Protein AF-0000000084584472 (afdb_homodimer)

Foldseek 3Di:
DPDDPVNVVVVVVVVVVVVCPDPLNVQLVVLVVVCVVDPLNVVLVVVLVVLVVVLVVCVVVVVVVVSVVSVVVSVVSVVVSCPDPSNVVNVVSVVVVVVVVVVVVVVVVCVVVVPPPDPD/DPDDPVNVVVVVVVVVVVVCPDPLNVVLVVLVVVCVVDPLNVVLVVLLVVLVVVLVVCVVVVVVVVSVVSVVVSVVSVVVSCPDPSNVVNVVSVVVVVVVVVVVVVVVVCVVVVPPPDPD

Organism: NCBI:txid361277

InterPro domains:
  IPR010368 Control of competence regulator ComK, YlbF/YmcA [PF06133] (8-112)
  IPR016783 Biofilm formation YmcA [PIRSF021287] (1-114)
  IPR023378 YheA/YmcA-like domain superfamily [G3DSA:1.20.1500.10] (1-118)
  IPR023378 YheA/YmcA-like domain superfamily [SSF158622] (2-112)
  IPR052767 Bacterial community development regulator [PTHR38448] (2-113)

Sequence (240 aa):
MSYSTEDILKQAEALADDMGNLDEIEHFHQLEAKLNENKKVQTYINQIKMKQKQAVNLQAYGKREAQQQMEKEIDEIQEKIDGIPVVQEFKESQVVTNHILQSITQNIQHTVFKDDEADKMSYSTEDILKQAEALADDMGNLDEIEHFHQLEAKLNENKKVQTYINQIKMKQKQAVNLQAYGKREAQQQMEKEIDEIQEKIDGIPVVQEFKESQVVTNHILQSITQNIQHTVFKDDEADK

Secondary structure (DSSP, 8-state):
----HHHHHHHHHHHHHHHTTSHHHHHHHHHHHHHHH-HHHHHHHHHHHHHHHHHHHHHHTT-HHHHHHHHHHHHHHHHHHHTSHHHHHHHHHHHHHHHHHHHHHHHHHHHHHT------/----HHHHHHHHHHHHHHHTTSHHHHHHHHHHHHHHH-HHHHHHHHHHHHHHHHHHHHHHTT-HHHHHHHHHHHHHHHHHHHTSHHHHHHHHHHHHHHHHHHHHHHHHHHHHHT------

Nearest PDB structures (foldseek):
  6prh-assembly1_A  TM=8.727E-01  e=1.056E-07  Bacillus subtilis subsp. subtilis str. 168
  2pih-assembly1_B  TM=8.914E-01  e=1.939E-07  Bacillus subtilis
  2pih-assembly1_B  TM=8.907E-01  e=1.681E-07  Bacillus subtilis
  6prh-assembly1_A  TM=8.721E-01  e=2.143E-07  Bacillus subtilis subsp. subtilis str. 168

Solvent-accessible surface area (backbone atoms only — not comparable to full-atom values): 12626 Å² total; per-residue (Å²): 125,80,47,45,75,65,56,51,50,52,50,40,46,52,50,20,55,49,49,46,50,21,66,67,42,41,49,37,53,52,36,49,52,50,49,72,65,31,62,70,53,46,51,50,52,51,52,38,54,53,42,51,53,49,30,53,53,29,51,75,68,64,38,56,71,62,23,50,51,39,51,51,52,40,50,54,49,49,53,55,46,60,67,34,66,65,47,46,52,36,50,54,31,47,52,53,43,50,51,52,52,49,53,50,49,50,50,26,50,39,56,56,64,58,59,67,84,66,88,119,125,81,45,45,75,65,55,52,49,53,51,39,48,52,51,19,56,49,50,47,50,20,68,66,41,40,49,36,53,51,37,48,52,50,50,71,65,32,61,72,52,46,50,50,52,51,52,38,53,52,43,50,53,49,29,54,52,28,53,76,68,63,38,57,71,62,23,51,52,39,51,51,53,42,50,52,48,49,52,56,48,60,67,33,66,66,48,46,52,35,52,55,32,46,51,55,44,48,51,51,52,49,51,48,49,50,50,25,50,38,57,56,63,58,57,67,81,65,87,118

Structure (mmCIF, N/CA/C/O backbone):
data_AF-0000000084584472-model_v1
#
loop_
_entity.id
_entity.type
_entity.pdbx_description
1 polymer 'Cell fate regulator YmcA, YheA/YmcA/DUF963 family (Controls sporulation, competence, biofilm development)'
#
loop_
_atom_site.group_PDB
_atom_site.id
_atom_site.type_symbol
_atom_site.label_atom_id
_atom_site.label_alt_id
_atom_site.label_comp_id
_atom_site.label_asym_id
_atom_site.label_entity_id
_atom_site.label_seq_id
_atom_site.pdbx_PDB_ins_code
_atom_site.Cartn_x
_atom_site.Cartn_y
_atom_site.Cartn_z
_atom_site.occupancy
_atom_site.B_iso_or_equiv
_atom_site.auth_seq_id
_atom_site.auth_comp_id
_atom_site.auth_asym_id
_atom_site.auth_atom_id
_atom_site.pdbx_PDB_model_num
ATOM 1 N N . MET A 1 1 ? -25.281 -12.789 -6.258 1 48.47 1 MET A N 1
ATOM 2 C CA . MET A 1 1 ? -25.391 -11.633 -7.141 1 48.47 1 MET A CA 1
ATOM 3 C C . MET A 1 1 ? -24.031 -11.219 -7.676 1 48.47 1 MET A C 1
ATOM 5 O O . MET A 1 1 ? -23.016 -11.383 -6.992 1 48.47 1 MET A O 1
ATOM 9 N N . SER A 1 2 ? -23.797 -11.32 -8.945 1 58.06 2 SER A N 1
ATOM 10 C CA . SER A 1 2 ? -22.516 -10.938 -9.555 1 58.06 2 SER A CA 1
ATOM 11 C C . SER A 1 2 ? -22.109 -9.531 -9.148 1 58.06 2 SER A C 1
ATOM 13 O O . SER A 1 2 ? -22.859 -8.57 -9.367 1 58.06 2 SER A O 1
ATOM 15 N N . TYR A 1 3 ? -21.391 -9.422 -8.039 1 69.5 3 TYR A N 1
ATOM 16 C CA . TYR A 1 3 ? -20.891 -8.094 -7.684 1 69.5 3 TYR A CA 1
ATOM 17 C C . TYR A 1 3 ? -20.125 -7.473 -8.844 1 69.5 3 TYR A C 1
ATOM 19 O O . TYR A 1 3 ? -19.359 -8.156 -9.523 1 69.5 3 TYR A O 1
ATOM 27 N N . SER A 1 4 ? -20.688 -6.223 -9.211 1 82.94 4 SER A N 1
ATOM 28 C CA . SER A 1 4 ? -19.922 -5.453 -10.195 1 82.94 4 SER A CA 1
ATOM 29 C C . SER A 1 4 ? -18.844 -4.625 -9.523 1 82.94 4 SER A C 1
ATOM 31 O O . SER A 1 4 ? -18.859 -4.438 -8.305 1 82.94 4 SER A O 1
ATOM 33 N N . THR A 1 5 ? -17.844 -4.301 -10.281 1 85.12 5 THR A N 1
ATOM 34 C CA . THR A 1 5 ? -16.781 -3.426 -9.805 1 85.12 5 THR A CA 1
ATOM 35 C C . THR A 1 5 ? -17.359 -2.148 -9.203 1 85.12 5 THR A C 1
ATOM 37 O O . THR A 1 5 ? -16.828 -1.632 -8.211 1 85.12 5 THR A O 1
ATOM 40 N N . GLU A 1 6 ? -18.453 -1.796 -9.727 1 88.5 6 GLU A N 1
ATOM 41 C CA . GLU A 1 6 ? -19.094 -0.588 -9.219 1 88.5 6 GLU A CA 1
ATOM 42 C C . GLU A 1 6 ? -19.688 -0.818 -7.832 1 88.5 6 GLU A C 1
ATOM 44 O O . GLU A 1 6 ? -19.609 0.056 -6.969 1 88.5 6 GLU A O 1
ATOM 49 N N . ASP A 1 7 ? -20.266 -1.966 -7.703 1 91.88 7 ASP A N 1
ATOM 50 C CA . ASP A 1 7 ? -20.844 -2.307 -6.402 1 91.88 7 ASP A CA 1
ATOM 51 C C . ASP A 1 7 ? -19.75 -2.371 -5.332 1 91.88 7 ASP A C 1
ATOM 53 O O . ASP A 1 7 ? -19.953 -1.893 -4.211 1 91.88 7 ASP A O 1
ATOM 57 N N . ILE A 1 8 ? -18.656 -2.881 -5.676 1 93.94 8 ILE A N 1
ATOM 58 C CA . ILE A 1 8 ? -17.547 -3.027 -4.746 1 93.94 8 ILE A CA 1
ATOM 59 C C . ILE A 1 8 ? -17 -1.65 -4.371 1 9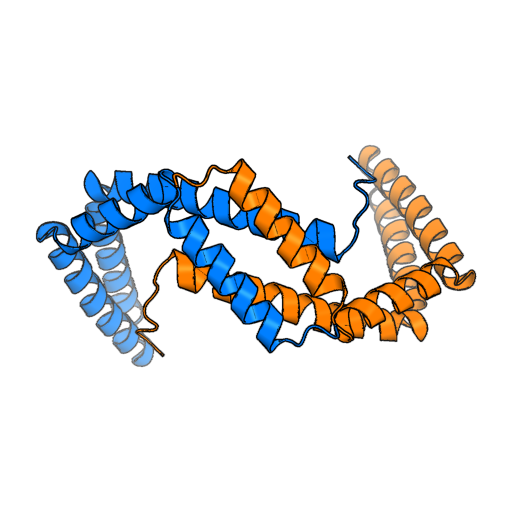3.94 8 ILE A C 1
ATOM 61 O O . ILE A 1 8 ? -16.672 -1.4 -3.209 1 93.94 8 ILE A O 1
ATOM 65 N N . LEU A 1 9 ? -16.953 -0.741 -5.301 1 92.19 9 LEU A N 1
ATOM 66 C CA . LEU A 1 9 ? -16.484 0.612 -5.039 1 92.19 9 LEU A CA 1
ATOM 67 C C . LEU A 1 9 ? -17.406 1.341 -4.074 1 92.19 9 LEU A C 1
ATOM 69 O O . LEU A 1 9 ? -16.953 2.072 -3.195 1 92.19 9 LEU A O 1
ATOM 73 N N . LYS A 1 10 ? -18.688 1.135 -4.25 1 94 10 LYS A N 1
ATOM 74 C CA . LYS A 1 10 ? -19.656 1.743 -3.348 1 94 10 LYS A CA 1
ATOM 75 C C . LYS A 1 10 ? -19.5 1.203 -1.929 1 94 10 LYS A C 1
ATOM 77 O O . LYS A 1 10 ? -19.594 1.956 -0.958 1 94 10 LYS A O 1
ATOM 82 N N . GLN A 1 11 ? -19.266 -0.069 -1.829 1 94.69 11 GLN A N 1
ATOM 83 C CA . GLN A 1 11 ? -19.031 -0.675 -0.522 1 94.69 11 GLN A CA 1
ATOM 84 C C . GLN A 1 11 ? -17.75 -0.138 0.116 1 94.69 11 GLN A C 1
ATOM 86 O O . GLN A 1 11 ? -17.719 0.109 1.322 1 94.69 11 GLN A O 1
ATOM 91 N N . ALA A 1 12 ? -16.75 -0.027 -0.729 1 95.19 12 ALA A N 1
ATOM 92 C CA . ALA A 1 12 ? -15.484 0.519 -0.249 1 95.19 12 ALA A CA 1
ATOM 93 C C . ALA A 1 12 ? -15.656 1.944 0.267 1 95.19 12 ALA A C 1
ATOM 95 O O . ALA A 1 12 ? -15.078 2.318 1.289 1 95.19 12 ALA A O 1
ATOM 96 N N . GLU A 1 13 ? -16.422 2.75 -0.398 1 94.12 13 GLU A N 1
ATOM 97 C CA . GLU A 1 13 ? -16.719 4.113 0.032 1 94.12 13 GLU A CA 1
ATOM 98 C C . GLU A 1 13 ? -17.453 4.121 1.364 1 94.12 13 GLU A C 1
ATOM 100 O O . GLU A 1 13 ? -17.172 4.941 2.238 1 94.12 13 GLU A O 1
ATOM 105 N N . ALA A 1 14 ? -18.438 3.238 1.415 1 94.75 14 ALA A N 1
ATOM 106 C CA . ALA A 1 14 ? -19.188 3.125 2.668 1 94.75 14 ALA A CA 1
ATOM 107 C C . ALA A 1 14 ? -18.266 2.756 3.822 1 94.75 14 ALA A C 1
ATOM 109 O O . ALA A 1 14 ? -18.391 3.299 4.922 1 94.75 14 ALA A O 1
ATOM 110 N N . LEU A 1 15 ? -17.375 1.825 3.568 1 96.19 15 LEU A N 1
ATOM 111 C CA . LEU A 1 15 ? -16.391 1.46 4.57 1 96.19 15 LEU A CA 1
ATOM 112 C C . LEU A 1 15 ? -15.539 2.668 4.969 1 96.19 15 LEU A C 1
ATOM 114 O O . LEU A 1 15 ? -15.336 2.922 6.156 1 96.19 15 LEU A O 1
ATOM 118 N N . ALA A 1 16 ? -15.102 3.393 4.012 1 94.88 16 ALA A N 1
ATOM 119 C CA . ALA A 1 16 ? -14.289 4.578 4.25 1 94.88 16 ALA A CA 1
ATOM 120 C C . ALA A 1 16 ? -15.047 5.605 5.086 1 94.88 16 ALA A C 1
ATOM 122 O O . ALA A 1 16 ? -14.477 6.227 5.988 1 94.88 16 ALA A O 1
ATOM 123 N N . ASP A 1 17 ? -16.297 5.82 4.789 1 93.62 17 ASP A N 1
ATOM 124 C CA . ASP A 1 17 ? -17.141 6.75 5.539 1 93.62 17 ASP A CA 1
ATOM 125 C C . ASP A 1 17 ? -17.25 6.32 7 1 93.62 17 ASP A C 1
ATOM 127 O O . ASP A 1 17 ? -17.156 7.152 7.906 1 93.62 17 ASP A O 1
ATOM 131 N N . ASP A 1 18 ? -17.453 5.027 7.184 1 94.06 18 ASP A N 1
ATOM 132 C CA . ASP A 1 18 ? -17.562 4.516 8.547 1 94.06 18 ASP A CA 1
ATOM 133 C C . ASP A 1 18 ? -16.234 4.672 9.305 1 94.06 18 ASP A C 1
ATOM 135 O O . ASP A 1 18 ? -16.234 4.938 10.508 1 94.06 18 ASP A 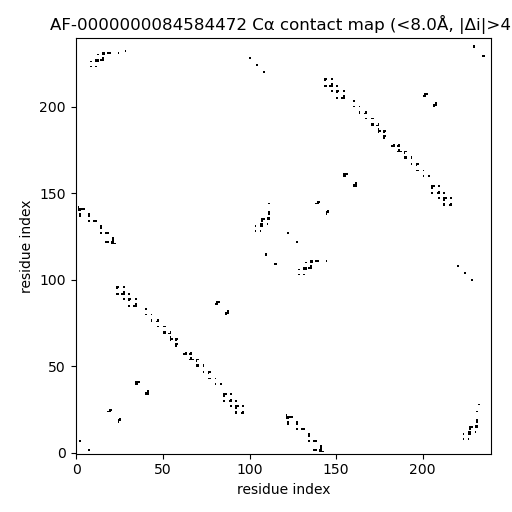O 1
ATOM 139 N N . MET A 1 19 ? -15.117 4.504 8.641 1 94.25 19 MET A N 1
ATOM 140 C CA . MET A 1 19 ? -13.812 4.727 9.25 1 94.25 19 MET A CA 1
ATOM 141 C C . MET A 1 19 ? -13.68 6.164 9.75 1 94.25 19 MET A C 1
ATOM 143 O O . MET A 1 19 ? -13.039 6.418 10.766 1 94.25 19 MET A O 1
ATOM 147 N N . GLY A 1 20 ? -14.312 7.074 8.93 1 92.44 20 GLY A N 1
ATOM 148 C CA . GLY A 1 20 ? -14.289 8.477 9.312 1 92.44 20 GLY A CA 1
ATOM 149 C C . GLY A 1 20 ? -14.891 8.734 10.68 1 92.44 20 GLY A C 1
ATOM 150 O O . GLY A 1 20 ? -14.617 9.773 11.297 1 92.44 20 GLY A O 1
ATOM 151 N N . ASN A 1 21 ? -15.625 7.77 11.227 1 91.81 21 ASN A N 1
ATOM 152 C CA . ASN A 1 21 ? -16.297 7.93 12.508 1 91.81 21 ASN A CA 1
ATOM 153 C C . ASN A 1 21 ? -15.492 7.309 13.648 1 91.81 21 ASN A C 1
ATOM 155 O O . ASN A 1 21 ? -15.945 7.285 14.797 1 91.81 21 ASN A O 1
ATOM 159 N N . LEU A 1 22 ? -14.328 6.742 13.328 1 93.25 22 LEU A N 1
ATOM 160 C CA . LEU A 1 22 ? -13.406 6.316 14.383 1 93.25 22 LEU A CA 1
ATOM 161 C C . LEU A 1 22 ? -12.812 7.523 15.102 1 93.25 22 LEU A C 1
ATOM 163 O O . LEU A 1 22 ? -12.477 8.523 14.469 1 93.25 22 LEU A O 1
ATOM 167 N N . ASP A 1 23 ? -12.672 7.34 16.422 1 93.38 23 ASP A N 1
ATOM 168 C CA . ASP A 1 23 ? -12.125 8.43 17.219 1 93.38 23 ASP A CA 1
ATOM 169 C C . ASP A 1 23 ? -10.781 8.906 16.656 1 93.38 23 ASP A C 1
ATOM 171 O O . ASP A 1 23 ? -10.531 10.109 16.578 1 93.38 23 ASP A O 1
ATOM 175 N N . GLU A 1 24 ? -9.914 7.922 16.328 1 94.56 24 GLU A N 1
ATOM 176 C CA . GLU A 1 24 ? -8.578 8.242 15.828 1 94.56 24 GLU A CA 1
ATOM 177 C C . GLU A 1 24 ? -8.648 9.031 14.531 1 94.56 24 GLU A C 1
ATOM 179 O O . GLU A 1 24 ? -7.848 9.953 14.312 1 94.56 24 GLU A O 1
ATOM 184 N N . ILE A 1 25 ? -9.539 8.75 13.711 1 95.19 25 ILE A N 1
ATOM 185 C CA . ILE A 1 25 ? -9.641 9.422 12.422 1 95.19 25 ILE A CA 1
ATOM 186 C C . ILE A 1 25 ? -10.32 10.773 12.586 1 95.19 25 ILE A C 1
ATOM 188 O O . ILE A 1 25 ? -9.938 11.75 11.938 1 95.19 25 ILE A O 1
ATOM 192 N N . GLU A 1 26 ? -11.297 10.867 13.414 1 94.81 26 GLU A N 1
ATOM 193 C CA . GLU A 1 26 ? -11.898 12.156 13.75 1 94.81 26 GLU A CA 1
ATOM 194 C C . GLU A 1 26 ? -10.852 13.125 14.305 1 94.81 26 GLU A C 1
ATOM 196 O O . GLU A 1 26 ? -10.828 14.297 13.938 1 94.81 26 GLU A O 1
ATOM 201 N N . HIS A 1 27 ? -10.062 12.586 15.203 1 95.81 27 HIS A N 1
ATOM 202 C CA . HIS A 1 27 ? -8.984 13.383 15.781 1 95.81 27 HIS A CA 1
ATOM 203 C C . HIS A 1 27 ? -8.047 13.898 14.695 1 95.81 27 HIS A C 1
ATOM 205 O O . HIS A 1 27 ? -7.637 15.062 14.719 1 95.81 27 HIS A O 1
ATOM 211 N N . PHE A 1 28 ? -7.695 13.062 13.812 1 97.06 28 PHE A N 1
ATOM 212 C CA . PHE A 1 28 ? -6.859 13.43 12.68 1 97.06 28 PHE A CA 1
ATOM 213 C C . PHE A 1 28 ? -7.465 14.609 11.922 1 97.06 28 PHE A C 1
ATOM 215 O O . PHE A 1 28 ? -6.777 15.594 11.648 1 97.06 28 PHE A O 1
ATOM 222 N N . HIS A 1 29 ? -8.742 14.555 11.602 1 95.94 29 HIS A N 1
ATOM 223 C CA . HIS A 1 29 ? -9.414 15.617 10.859 1 95.94 29 HIS A CA 1
ATOM 224 C C . HIS A 1 29 ? -9.5 16.906 11.688 1 95.94 29 HIS A C 1
ATOM 226 O O . HIS A 1 29 ? -9.422 18 11.141 1 95.94 29 HIS A O 1
ATOM 232 N N . GLN A 1 30 ? -9.672 16.766 12.961 1 96.75 30 GLN A N 1
ATOM 233 C CA . GLN A 1 30 ? -9.688 17.938 13.836 1 96.75 30 GLN A CA 1
ATOM 234 C C . GLN A 1 30 ? -8.344 18.656 13.805 1 96.75 30 GLN A C 1
ATOM 236 O O . GLN A 1 30 ? -8.297 19.891 13.711 1 96.75 30 GLN A O 1
ATOM 241 N N . LEU A 1 31 ? -7.305 17.859 13.883 1 97.31 31 LEU A N 1
ATOM 242 C CA . LEU A 1 31 ? -5.969 18.438 13.836 1 97.31 31 LEU A CA 1
ATOM 243 C C . LEU A 1 31 ? -5.703 19.078 12.477 1 97.31 31 LEU A C 1
ATOM 245 O O . LEU A 1 31 ? -5.059 20.125 12.398 1 97.31 31 LEU A O 1
ATOM 249 N N . GLU A 1 32 ? -6.188 18.422 11.492 1 95.38 32 GLU A N 1
ATOM 250 C CA . GLU A 1 32 ? -6.059 18.984 10.156 1 95.38 32 GLU A CA 1
ATOM 251 C C . GLU A 1 32 ? -6.73 20.359 10.078 1 95.38 32 GLU A C 1
ATOM 253 O O . GLU A 1 32 ? -6.164 21.297 9.531 1 95.38 32 GLU A O 1
ATOM 258 N N . ALA A 1 33 ? -7.895 20.5 10.562 1 95.88 33 ALA A N 1
ATOM 259 C CA . ALA A 1 33 ? -8.617 21.766 10.586 1 95.88 33 ALA A CA 1
ATOM 260 C C . ALA A 1 33 ? -7.844 22.828 11.367 1 95.88 33 ALA A C 1
ATOM 262 O O . ALA A 1 33 ? -7.727 23.969 10.914 1 95.88 33 ALA A O 1
ATOM 263 N N . LYS A 1 34 ? -7.324 22.453 12.477 1 97.12 34 LYS A N 1
ATOM 264 C CA . LYS A 1 34 ? -6.539 23.375 13.289 1 97.12 34 LYS A CA 1
ATOM 265 C C . LYS A 1 34 ? -5.293 23.844 12.547 1 97.12 34 LYS A C 1
ATOM 267 O O . LYS A 1 34 ? -4.914 25.016 12.633 1 97.12 34 LYS A O 1
ATOM 272 N N . LEU A 1 35 ? -4.715 22.844 11.922 1 95.62 35 LEU A N 1
ATOM 273 C CA . LEU A 1 35 ? -3.531 23.172 11.133 1 95.62 35 LEU A CA 1
ATOM 274 C C . LEU A 1 35 ? -3.863 24.188 10.047 1 95.62 35 LEU A C 1
ATOM 276 O O . LEU A 1 35 ? -3.113 25.156 9.836 1 95.62 35 LEU A O 1
ATOM 280 N N . ASN A 1 36 ? -5 24.031 9.422 1 94 36 ASN A N 1
ATOM 281 C CA . ASN A 1 36 ? -5.426 24.922 8.344 1 94 36 ASN A CA 1
ATOM 282 C C . ASN A 1 36 ? -5.789 26.312 8.875 1 94 36 ASN A C 1
ATOM 284 O O . ASN A 1 36 ? -5.676 27.312 8.156 1 94 36 ASN A O 1
ATOM 288 N N . GLU A 1 37 ? -6.082 26.391 10.055 1 95.69 37 GLU A N 1
ATOM 289 C CA . GLU A 1 37 ? -6.473 27.656 10.664 1 95.69 37 GLU A CA 1
ATOM 290 C C . GLU A 1 37 ? -5.273 28.344 11.312 1 95.69 37 GLU A C 1
ATOM 292 O O . GLU A 1 37 ? -5.355 29.516 11.695 1 95.69 37 GLU A O 1
ATOM 297 N N . ASN A 1 38 ? -4.234 27.594 11.422 1 97.31 38 ASN A N 1
ATOM 298 C CA . ASN A 1 38 ? -3.049 28.141 12.07 1 97.31 38 ASN A CA 1
ATOM 299 C C . ASN A 1 38 ? -2.314 29.125 11.148 1 97.31 38 ASN A C 1
ATOM 301 O O . ASN A 1 38 ? -1.662 28.703 10.195 1 97.31 38 ASN A O 1
ATOM 305 N N . LYS A 1 39 ? -2.354 30.391 11.398 1 96.81 39 LYS A N 1
ATOM 306 C CA . LYS A 1 39 ? -1.832 31.438 10.523 1 96.81 39 LYS A CA 1
ATOM 307 C C . LYS A 1 39 ? -0.327 31.281 10.32 1 96.81 39 LYS A C 1
ATOM 309 O O . LYS A 1 39 ? 0.176 31.469 9.211 1 96.81 39 LYS A O 1
ATOM 314 N N . LYS A 1 40 ? 0.341 31.016 11.445 1 97.31 40 LYS A N 1
ATOM 315 C CA . LYS A 1 40 ? 1.788 30.844 11.367 1 97.31 40 LYS A CA 1
ATOM 316 C C . LYS A 1 40 ? 2.154 29.703 10.414 1 97.31 40 LYS A C 1
ATOM 318 O O . LYS A 1 40 ? 3.016 29.859 9.547 1 97.31 40 LYS A O 1
ATOM 323 N N . VAL A 1 41 ? 1.52 28.609 10.547 1 97.75 41 VAL A N 1
ATOM 324 C CA . VAL A 1 41 ? 1.758 27.438 9.711 1 97.75 41 VAL A CA 1
ATOM 325 C C . VAL A 1 41 ? 1.423 27.766 8.258 1 97.75 41 VAL A C 1
ATOM 327 O O . VAL A 1 41 ? 2.201 27.469 7.348 1 97.75 41 VAL A O 1
ATOM 330 N N . GLN A 1 42 ? 0.352 28.422 8.008 1 97.5 42 GLN A N 1
ATOM 331 C CA . GLN A 1 42 ? -0.067 28.766 6.648 1 97.5 42 GLN A CA 1
ATOM 332 C C . GLN A 1 42 ? 0.944 29.688 5.98 1 97.5 42 GLN A C 1
ATOM 334 O O . GLN A 1 42 ? 1.209 29.562 4.781 1 97.5 42 GLN A O 1
ATOM 339 N N . THR A 1 43 ? 1.392 30.578 6.758 1 98.06 43 THR A N 1
ATOM 340 C CA . THR A 1 43 ? 2.404 31.484 6.227 1 98.06 43 THR A CA 1
ATOM 341 C C . THR A 1 43 ? 3.627 30.703 5.746 1 98.06 43 THR A C 1
ATOM 343 O O . THR A 1 43 ? 4.117 30.938 4.637 1 98.06 43 THR A O 1
ATOM 346 N N . TYR A 1 44 ? 4.109 29.812 6.605 1 98.12 44 TYR A N 1
ATOM 347 C CA . TYR A 1 44 ? 5.266 29 6.234 1 98.12 44 TYR A CA 1
ATOM 348 C C . TYR A 1 44 ? 4.965 28.141 5.016 1 98.12 44 TYR A C 1
ATOM 350 O O . TYR A 1 44 ? 5.805 28 4.125 1 98.12 44 TYR A O 1
ATOM 358 N N . ILE A 1 45 ? 3.818 27.578 4.961 1 97.38 45 ILE A N 1
ATOM 359 C CA . ILE A 1 45 ? 3.418 26.734 3.85 1 97.38 45 ILE A CA 1
ATOM 360 C C . ILE A 1 45 ? 3.414 27.531 2.555 1 97.38 45 ILE A C 1
ATOM 362 O O . ILE A 1 45 ? 3.898 27.078 1.521 1 97.38 45 ILE A O 1
ATOM 366 N N . ASN A 1 46 ? 2.906 28.75 2.578 1 97.81 46 ASN A N 1
ATOM 367 C CA . ASN A 1 46 ? 2.902 29.625 1.408 1 97.81 46 ASN A CA 1
ATOM 368 C C . ASN A 1 46 ? 4.32 29.969 0.959 1 97.81 46 ASN A C 1
ATOM 370 O O . ASN A 1 46 ? 4.602 30 -0.239 1 97.81 46 ASN A O 1
ATOM 374 N N . GLN A 1 47 ? 5.125 30.266 1.91 1 98.06 47 GLN A N 1
ATOM 375 C CA . GLN A 1 47 ? 6.527 30.516 1.598 1 98.06 47 GLN A CA 1
ATOM 376 C C . GLN A 1 47 ? 7.164 29.328 0.889 1 98.06 47 GLN A C 1
ATOM 378 O O . GLN A 1 47 ? 7.898 29.5 -0.087 1 98.06 47 GLN A O 1
ATOM 383 N N . ILE A 1 48 ? 6.895 28.172 1.39 1 97.94 48 ILE A N 1
ATOM 384 C CA . ILE A 1 48 ? 7.438 26.953 0.797 1 97.94 48 ILE A CA 1
ATOM 385 C C . ILE A 1 48 ? 6.918 26.797 -0.631 1 97.94 48 ILE A C 1
ATOM 387 O O . ILE A 1 48 ? 7.695 26.547 -1.554 1 97.94 48 ILE A O 1
ATOM 391 N N . LYS A 1 49 ? 5.652 26.984 -0.827 1 97.5 49 LYS A N 1
ATOM 392 C CA . LYS A 1 49 ? 5.078 26.859 -2.162 1 97.5 49 LYS A CA 1
ATOM 393 C C . LYS A 1 49 ? 5.754 27.812 -3.143 1 97.5 49 LYS A C 1
ATOM 395 O O . LYS A 1 49 ? 6.074 27.422 -4.27 1 97.5 49 LYS A O 1
ATOM 400 N N . MET A 1 50 ? 5.945 29 -2.754 1 97.69 50 MET A N 1
ATOM 401 C CA . MET A 1 50 ? 6.602 30 -3.59 1 97.69 50 MET A CA 1
ATOM 402 C C . MET A 1 50 ? 8.031 29.578 -3.91 1 97.69 50 MET A C 1
ATOM 404 O O . MET A 1 50 ? 8.461 29.656 -5.062 1 97.69 50 MET A O 1
ATOM 408 N N . LYS A 1 51 ? 8.68 29.188 -2.9 1 98 51 LYS A N 1
ATOM 409 C CA . LYS A 1 51 ? 10.078 28.828 -3.082 1 98 51 LYS A CA 1
ATOM 410 C C . LYS A 1 51 ? 10.219 27.562 -3.932 1 98 51 LYS A C 1
ATOM 412 O O . LYS A 1 51 ? 11.172 27.422 -4.695 1 98 51 LYS A O 1
ATOM 417 N N . GLN A 1 52 ? 9.305 26.688 -3.773 1 97.69 52 GLN A N 1
ATOM 418 C CA . GLN A 1 52 ? 9.273 25.5 -4.613 1 97.69 52 GLN A CA 1
ATOM 419 C C . GLN A 1 52 ? 9.086 25.859 -6.086 1 97.69 52 GLN A C 1
ATOM 421 O O . GLN A 1 52 ? 9.758 25.312 -6.957 1 97.69 52 GLN A O 1
ATOM 426 N N . LYS A 1 53 ? 8.25 26.75 -6.402 1 97.62 53 LYS A N 1
ATOM 427 C CA . LYS A 1 53 ? 8.07 27.219 -7.77 1 97.62 53 LYS A CA 1
ATOM 428 C C . LYS A 1 53 ? 9.352 27.844 -8.312 1 97.62 53 LYS A C 1
ATOM 430 O O . LYS A 1 53 ? 9.742 27.594 -9.453 1 97.62 53 LYS A O 1
ATOM 435 N N . GLN A 1 54 ? 9.875 28.594 -7.492 1 96.62 54 GLN A N 1
ATOM 436 C CA . GLN A 1 54 ? 11.133 29.219 -7.883 1 96.62 54 GLN A CA 1
ATOM 437 C C . GLN A 1 54 ? 12.203 28.172 -8.172 1 96.62 54 GLN A C 1
ATOM 439 O O . GLN A 1 54 ? 12.938 28.281 -9.156 1 96.62 54 GLN A O 1
ATOM 444 N N . ALA A 1 55 ? 12.344 27.203 -7.32 1 96.81 55 ALA A N 1
ATOM 445 C CA . ALA A 1 55 ? 13.336 26.156 -7.477 1 96.81 55 ALA A CA 1
ATOM 446 C C . ALA A 1 55 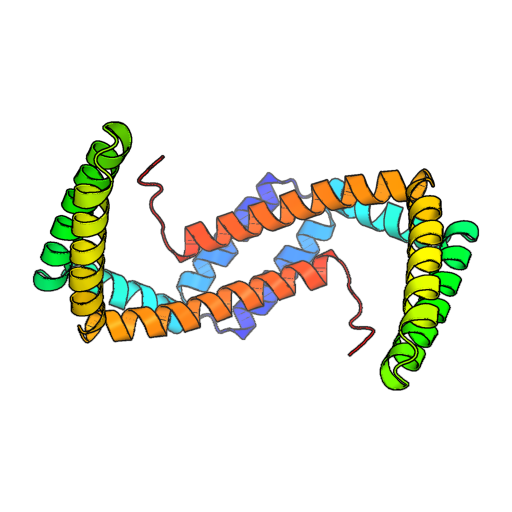? 13.156 25.422 -8.797 1 96.81 55 ALA A C 1
ATOM 448 O O . ALA A 1 55 ? 14.133 25.078 -9.469 1 96.81 55 ALA A O 1
ATOM 449 N N . VAL A 1 56 ? 11.922 25.172 -9.203 1 96.25 56 VAL A N 1
ATOM 450 C CA . VAL A 1 56 ? 11.602 24.5 -10.453 1 96.25 56 VAL A CA 1
ATOM 451 C C . VAL A 1 56 ? 12.07 25.344 -11.641 1 96.25 56 VAL A C 1
ATOM 453 O O . VAL A 1 56 ? 12.641 24.812 -12.594 1 96.25 56 VAL A O 1
ATOM 456 N 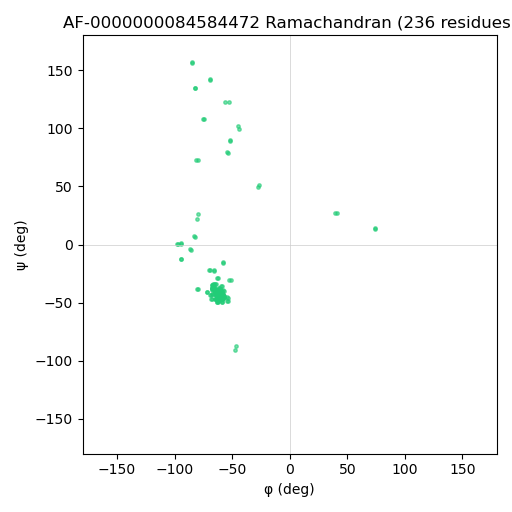N . ASN A 1 57 ? 11.766 26.625 -11.469 1 95.75 57 ASN A N 1
ATOM 457 C CA . ASN A 1 57 ? 12.211 27.547 -12.508 1 95.75 57 ASN A CA 1
ATOM 458 C C . ASN A 1 57 ? 13.727 27.562 -12.633 1 95.75 57 ASN A C 1
ATOM 460 O O . ASN A 1 57 ? 14.266 27.578 -13.742 1 95.75 57 ASN A O 1
ATOM 464 N N . LEU A 1 58 ? 14.414 27.656 -11.586 1 97.12 58 LEU A N 1
ATOM 465 C CA . LEU A 1 58 ? 15.875 27.672 -11.57 1 97.12 58 LEU A CA 1
ATOM 466 C C . LEU A 1 58 ? 16.438 26.406 -12.18 1 97.12 58 LEU A C 1
ATOM 468 O O . LEU A 1 58 ? 17.453 26.438 -12.883 1 97.12 58 LEU A O 1
ATOM 472 N N . GLN A 1 59 ? 15.789 25.328 -11.875 1 95.62 59 GLN A N 1
ATOM 473 C CA . GLN A 1 59 ? 16.188 24.047 -12.438 1 95.62 59 GLN A CA 1
ATOM 474 C C . GLN A 1 59 ? 16.094 24.062 -13.961 1 95.62 59 GLN A C 1
ATOM 476 O O . GLN A 1 59 ? 17 23.609 -14.648 1 95.62 59 GLN A O 1
ATOM 481 N N . ALA A 1 60 ? 15.047 24.562 -14.461 1 95.38 60 ALA A N 1
ATOM 482 C CA . ALA A 1 60 ? 14.828 24.625 -15.906 1 95.38 60 ALA A CA 1
ATOM 483 C C . ALA A 1 60 ? 15.891 25.484 -16.578 1 95.38 60 ALA A C 1
ATOM 485 O O . ALA A 1 60 ? 16.266 25.234 -17.734 1 95.38 60 ALA A O 1
ATOM 486 N N . TYR A 1 61 ? 16.406 26.438 -15.828 1 95.94 61 TYR A N 1
ATOM 487 C CA . TYR A 1 61 ? 17.391 27.359 -16.375 1 95.94 61 TYR A CA 1
ATOM 488 C C . TYR A 1 61 ? 18.797 26.891 -16.094 1 95.94 61 TYR A C 1
ATOM 490 O O . TYR A 1 61 ? 19.766 27.578 -16.406 1 95.94 61 TYR A O 1
ATOM 498 N N . GLY A 1 62 ? 18.906 25.844 -15.5 1 95.38 62 GLY A N 1
ATOM 499 C CA . GLY A 1 62 ? 20.219 25.266 -15.234 1 95.38 62 GLY A CA 1
ATOM 500 C C . GLY A 1 62 ? 20.984 25.984 -14.148 1 95.38 62 GLY A C 1
ATOM 501 O O . GLY A 1 62 ? 22.203 25.891 -14.078 1 95.38 62 GLY A O 1
ATOM 502 N N . LYS A 1 63 ? 20.391 26.781 -13.422 1 94.56 63 LYS A N 1
ATOM 503 C CA . LYS A 1 63 ? 21.016 27.516 -12.328 1 94.56 63 LYS A CA 1
ATOM 504 C C . LYS A 1 63 ? 21.125 26.656 -11.078 1 94.56 63 LYS A C 1
ATOM 506 O O . LYS A 1 63 ? 20.453 26.906 -10.078 1 94.56 63 LYS A O 1
ATOM 511 N N . ARG A 1 64 ? 21.953 25.734 -11.023 1 95.06 64 ARG A N 1
ATOM 512 C CA . ARG A 1 64 ? 22.062 24.656 -10.047 1 95.06 64 ARG A CA 1
ATOM 513 C C . ARG A 1 64 ? 22.359 25.203 -8.656 1 95.06 64 ARG A C 1
ATOM 515 O O . ARG A 1 64 ? 21.734 24.781 -7.676 1 95.06 64 ARG A O 1
ATOM 522 N N . GLU A 1 65 ? 23.391 26.141 -8.602 1 96.56 65 GLU A N 1
ATOM 523 C CA . GLU A 1 65 ? 23.766 26.672 -7.297 1 96.56 65 GLU A CA 1
ATOM 524 C C . GLU A 1 65 ? 22.609 27.438 -6.652 1 96.56 65 GLU A C 1
ATOM 526 O O . GLU A 1 65 ? 22.328 27.25 -5.469 1 96.56 65 GLU A O 1
ATOM 531 N N . ALA A 1 66 ? 21.922 28.219 -7.406 1 96.38 66 ALA A N 1
ATOM 532 C CA . ALA A 1 66 ? 20.781 28.984 -6.906 1 96.38 66 ALA A CA 1
ATOM 533 C C . ALA A 1 66 ? 19.641 28.062 -6.516 1 96.38 66 ALA A C 1
ATOM 535 O O . ALA A 1 66 ? 18.953 28.297 -5.52 1 96.38 66 ALA A O 1
ATOM 536 N N . GLN A 1 67 ? 19.438 27.016 -7.266 1 97.31 67 GLN A N 1
ATOM 537 C CA . GLN A 1 67 ? 18.422 26 -6.949 1 97.31 67 GLN A CA 1
ATOM 538 C C . GLN A 1 67 ? 18.719 25.344 -5.605 1 97.31 67 GLN A C 1
ATOM 540 O O . GLN A 1 67 ? 17.812 25.188 -4.785 1 97.31 67 GLN A O 1
ATOM 545 N N . GLN A 1 68 ? 19.922 24.969 -5.441 1 97.12 68 GLN A N 1
ATOM 546 C CA . GLN A 1 68 ? 20.312 24.328 -4.195 1 97.12 68 GLN A CA 1
ATOM 547 C C . GLN A 1 68 ? 20.094 25.234 -2.998 1 97.12 68 GLN A C 1
ATOM 549 O O . GLN A 1 68 ? 19.656 24.797 -1.935 1 97.12 68 GLN A O 1
ATOM 554 N N . GLN A 1 69 ? 20.375 26.453 -3.234 1 96.81 69 GLN A N 1
ATOM 555 C CA . GLN A 1 69 ? 20.156 27.422 -2.164 1 96.81 69 GLN A CA 1
ATOM 556 C C . GLN A 1 69 ? 18.672 27.531 -1.823 1 96.81 69 GLN A C 1
ATOM 558 O O . GLN A 1 69 ? 18.297 27.594 -0.649 1 96.81 69 GLN A O 1
ATOM 563 N N . MET A 1 70 ? 17.859 27.516 -2.809 1 97.62 70 MET A N 1
ATOM 564 C CA . MET A 1 70 ? 16.422 27.594 -2.594 1 97.62 70 MET A CA 1
ATOM 565 C C . MET A 1 70 ? 15.906 26.375 -1.84 1 97.62 70 MET A C 1
ATOM 567 O O . MET A 1 70 ? 15.07 26.484 -0.946 1 97.62 70 MET A O 1
ATOM 571 N N . GLU A 1 71 ? 16.469 25.281 -2.209 1 97.31 71 GLU A N 1
ATOM 572 C CA . GLU A 1 71 ? 16.062 24.031 -1.56 1 97.31 71 GLU A CA 1
ATOM 573 C C . GLU A 1 71 ? 16.484 24.016 -0.089 1 97.31 71 GLU A C 1
ATOM 575 O O . GLU A 1 71 ? 15.742 23.5 0.76 1 97.31 71 GLU A O 1
ATOM 580 N N . LYS A 1 72 ? 17.609 24.547 0.155 1 98 72 LYS A N 1
ATOM 581 C CA . LYS A 1 72 ? 18.047 24.656 1.543 1 98 72 LYS A CA 1
ATOM 582 C C . LYS A 1 72 ? 17.109 25.531 2.354 1 98 72 LYS A C 1
ATOM 584 O O . LYS A 1 72 ? 16.781 25.219 3.498 1 98 72 LYS A O 1
ATOM 589 N N . GLU A 1 73 ? 16.656 26.641 1.829 1 98.12 73 GLU A N 1
ATOM 590 C CA . GLU A 1 73 ? 15.711 27.531 2.492 1 98.12 73 GLU A CA 1
ATOM 591 C C . GLU A 1 73 ? 14.375 26.844 2.75 1 98.12 73 GLU A C 1
ATOM 593 O O . GLU A 1 73 ? 13.758 27.031 3.801 1 98.12 73 GLU A O 1
ATOM 598 N N . ILE A 1 74 ? 13.961 26.094 1.771 1 98.25 74 ILE A N 1
ATOM 599 C CA . ILE A 1 74 ? 12.727 25.328 1.912 1 98.25 74 ILE A CA 1
ATOM 600 C C . ILE A 1 74 ? 12.836 24.375 3.105 1 98.25 74 ILE A C 1
ATOM 602 O O . ILE A 1 74 ? 11.922 24.297 3.926 1 98.25 74 ILE A O 1
ATOM 606 N N . ASP A 1 75 ? 14.016 23.703 3.207 1 98.31 75 ASP A N 1
ATOM 607 C CA . ASP A 1 75 ? 14.25 22.766 4.301 1 98.31 75 ASP A CA 1
ATOM 608 C C . ASP A 1 75 ? 14.203 23.484 5.652 1 98.31 75 ASP A C 1
ATOM 610 O O . ASP A 1 75 ? 13.656 22.953 6.621 1 98.31 75 ASP A O 1
ATOM 614 N N . GLU A 1 76 ? 14.766 24.594 5.641 1 98.38 76 GLU A N 1
ATOM 615 C CA . GLU A 1 76 ? 14.789 25.359 6.879 1 98.38 76 GLU A CA 1
ATOM 616 C C . GLU A 1 76 ? 13.375 25.734 7.316 1 98.38 76 GLU A C 1
ATOM 618 O O . GLU A 1 76 ? 13.039 25.656 8.5 1 98.38 76 GLU A O 1
ATOM 623 N N . ILE A 1 77 ? 12.547 26.141 6.379 1 98.44 77 ILE A N 1
ATOM 624 C CA . ILE A 1 77 ? 11.172 26.5 6.688 1 98.44 77 ILE A CA 1
ATOM 625 C C . ILE A 1 77 ? 10.398 25.266 7.133 1 98.44 77 ILE A C 1
ATOM 627 O O . ILE A 1 77 ? 9.586 25.344 8.062 1 98.44 77 ILE A O 1
ATOM 631 N N . GLN A 1 78 ? 10.68 24.156 6.488 1 98.06 78 GLN A N 1
ATOM 632 C CA . GLN A 1 78 ? 10.039 22.891 6.879 1 98.06 78 GLN A CA 1
ATOM 633 C C . GLN A 1 78 ? 10.383 22.531 8.32 1 98.06 78 GLN A C 1
ATOM 635 O O . GLN A 1 78 ? 9.516 22.062 9.07 1 98.06 78 GLN A O 1
ATOM 640 N N . GLU A 1 79 ? 11.578 22.688 8.648 1 98.19 79 GLU A N 1
ATOM 641 C CA . GLU A 1 79 ? 12 22.422 10.016 1 98.19 79 GLU A CA 1
ATOM 642 C C . GLU A 1 79 ? 11.242 23.297 11.016 1 98.19 79 GLU A C 1
ATOM 644 O O . GLU A 1 79 ? 10.867 22.828 12.094 1 98.19 79 GLU A O 1
ATOM 649 N N . LYS A 1 80 ? 11.047 24.516 10.695 1 98.25 80 LYS A N 1
ATOM 650 C CA . LYS A 1 80 ? 10.273 25.422 11.547 1 98.25 80 LYS A CA 1
ATOM 651 C C . LYS A 1 80 ? 8.836 24.938 11.703 1 98.25 80 LYS A C 1
ATOM 653 O O . LYS A 1 80 ? 8.289 24.953 12.805 1 98.25 80 LYS A O 1
ATOM 658 N N . ILE A 1 81 ? 8.312 24.531 10.578 1 98.12 81 ILE A N 1
ATOM 659 C CA . ILE A 1 81 ? 6.945 24.016 10.594 1 98.12 81 ILE A CA 1
ATOM 660 C C . ILE A 1 81 ? 6.871 22.781 11.5 1 98.12 81 ILE A C 1
ATOM 662 O O . ILE A 1 81 ? 5.957 22.656 12.312 1 98.12 81 ILE A O 1
ATOM 666 N N . ASP A 1 82 ? 7.906 21.922 11.398 1 97.5 82 ASP A N 1
ATOM 667 C CA . ASP A 1 82 ? 7.949 20.672 12.148 1 97.5 82 ASP A CA 1
ATOM 668 C C . ASP A 1 82 ? 8.039 20.938 13.648 1 97.5 82 ASP A C 1
ATOM 670 O O . ASP A 1 82 ? 7.699 20.062 14.461 1 97.5 82 ASP A O 1
ATOM 674 N N . GLY A 1 83 ? 8.492 22.047 13.922 1 97.25 83 GLY A N 1
ATOM 675 C CA . GLY A 1 83 ? 8.68 22.391 15.32 1 97.25 83 GLY A CA 1
ATOM 676 C C . GLY A 1 83 ? 7.438 22.969 15.969 1 97.25 83 GLY A C 1
ATOM 677 O O . GLY A 1 83 ? 7.406 23.188 17.188 1 97.25 83 GLY A O 1
ATOM 678 N N . ILE A 1 84 ? 6.41 23.156 15.211 1 97.5 84 ILE A N 1
ATOM 679 C CA . ILE A 1 84 ? 5.172 23.719 15.727 1 97.5 84 ILE A CA 1
ATOM 680 C C . ILE A 1 84 ? 4.344 22.625 16.406 1 97.5 84 ILE A C 1
ATOM 682 O O . ILE A 1 84 ? 4.109 21.578 15.82 1 97.5 84 ILE A O 1
ATOM 686 N N . PRO A 1 85 ? 3.787 22.859 17.562 1 97.69 85 PRO A N 1
ATOM 687 C CA . PRO A 1 85 ? 3.102 21.844 18.359 1 97.69 85 PRO A CA 1
ATOM 688 C C . PRO A 1 85 ? 1.933 21.203 17.609 1 97.69 85 PRO A C 1
ATOM 690 O O . PRO A 1 85 ? 1.795 19.969 17.609 1 97.69 85 PRO A O 1
ATOM 693 N N . VAL A 1 86 ? 1.137 21.984 16.984 1 97.31 86 VAL A N 1
ATOM 694 C CA . VAL A 1 86 ? -0.024 21.438 16.281 1 97.31 86 VAL A CA 1
ATOM 695 C C . VAL A 1 86 ? 0.436 20.547 15.141 1 97.31 86 VAL A C 1
ATOM 697 O O . VAL A 1 86 ? -0.229 19.562 14.812 1 97.31 86 VAL A O 1
ATOM 700 N N . VAL A 1 87 ? 1.506 20.891 14.555 1 98.25 87 VAL A N 1
ATOM 701 C CA . VAL A 1 87 ? 2.059 20.078 13.484 1 98.25 87 VAL A CA 1
ATOM 702 C C . VAL A 1 87 ? 2.574 18.75 14.047 1 98.25 87 VAL A C 1
ATOM 704 O O . VAL A 1 87 ? 2.377 17.703 13.445 1 98.25 87 VAL A O 1
ATOM 707 N N . GLN A 1 88 ? 3.234 18.75 15.109 1 98.06 88 GLN A N 1
ATOM 708 C CA . GLN A 1 88 ? 3.707 17.531 15.766 1 98.06 88 GLN A CA 1
ATOM 709 C C . GLN A 1 88 ? 2.545 16.609 16.109 1 98.06 88 GLN A C 1
ATOM 711 O O . GLN A 1 88 ? 2.604 15.398 15.844 1 98.06 88 GLN A O 1
ATOM 716 N N . GLU A 1 89 ? 1.496 17.203 16.609 1 98 89 GLU A N 1
ATOM 717 C CA . GLU A 1 89 ? 0.303 16.422 16.922 1 98 89 GLU A CA 1
ATOM 718 C C . GLU A 1 89 ? -0.313 15.82 15.664 1 98 89 GLU A C 1
ATOM 720 O O . GLU A 1 89 ? -0.753 14.664 15.672 1 98 89 GLU A O 1
ATOM 725 N N . PHE A 1 90 ? -0.333 16.594 14.672 1 97.94 90 PHE A N 1
ATOM 726 C CA . PHE A 1 90 ? -0.887 16.156 13.398 1 97.94 90 PHE A CA 1
ATOM 727 C C . PHE A 1 90 ? -0.075 14.992 12.836 1 97.94 90 PHE A C 1
ATOM 729 O O . PHE A 1 90 ? -0.639 13.984 12.406 1 97.94 90 PHE A O 1
ATOM 736 N N . LYS A 1 91 ? 1.188 15.094 12.883 1 97.44 91 LYS A N 1
ATOM 737 C CA . LYS A 1 91 ? 2.053 14.031 12.383 1 97.44 91 LYS A CA 1
ATOM 738 C C . LYS A 1 91 ? 1.842 12.734 13.156 1 97.44 91 LYS A C 1
ATOM 740 O O . LYS A 1 91 ? 1.783 11.656 12.562 1 97.44 91 LYS A O 1
ATOM 745 N N . GLU A 1 92 ? 1.759 12.797 14.414 1 97.69 92 GLU A N 1
ATOM 746 C CA . GLU A 1 92 ? 1.472 11.625 15.242 1 97.69 92 GLU A CA 1
ATOM 747 C C . GLU A 1 92 ? 0.129 11.008 14.867 1 97.69 92 GLU A C 1
ATOM 749 O O . GLU A 1 92 ? 0.013 9.781 14.758 1 97.69 92 GLU A O 1
ATOM 754 N N . SER A 1 93 ? -0.811 11.922 14.664 1 97.25 93 SER A N 1
ATOM 755 C CA . SER A 1 93 ? -2.131 11.445 14.266 1 97.25 93 SER A CA 1
ATOM 756 C C . SER A 1 93 ? -2.094 10.805 12.883 1 97.25 93 SER A C 1
ATOM 758 O O . SER A 1 93 ? -2.803 9.828 12.633 1 97.25 93 SER A O 1
ATOM 760 N N . GLN A 1 94 ? -1.271 11.328 12.047 1 95.38 94 GLN A N 1
ATOM 761 C CA . GLN A 1 94 ? -1.084 10.75 10.719 1 95.38 94 GLN A CA 1
ATOM 762 C C . GLN A 1 94 ? -0.552 9.32 10.812 1 95.38 94 GLN A C 1
ATOM 764 O O . GLN A 1 94 ? -1.016 8.438 10.094 1 95.38 94 GLN A O 1
ATOM 769 N N . VAL A 1 95 ? 0.378 9.141 11.641 1 97 95 VAL A N 1
ATOM 770 C CA . VAL A 1 95 ? 0.976 7.824 11.82 1 97 95 VAL A CA 1
ATOM 771 C C . VAL A 1 95 ? -0.093 6.832 12.266 1 97 95 VAL A C 1
ATOM 773 O O . VAL A 1 95 ? -0.192 5.727 11.727 1 97 95 VAL A O 1
ATOM 776 N N . VAL A 1 96 ? -0.88 7.195 13.195 1 96.12 96 VAL A N 1
ATOM 777 C CA . VAL A 1 96 ? -1.937 6.344 13.727 1 96.12 96 VAL A CA 1
ATOM 778 C C . VAL A 1 96 ? -2.945 6.02 12.633 1 96.12 96 VAL A C 1
ATOM 780 O O . VAL A 1 96 ? -3.311 4.859 12.438 1 96.12 96 VAL A O 1
ATOM 783 N N . THR A 1 97 ? -3.354 7.043 11.891 1 95.56 97 THR A N 1
ATOM 784 C CA . THR A 1 97 ? -4.32 6.867 10.812 1 95.56 97 THR A CA 1
ATOM 785 C C . THR A 1 97 ? -3.768 5.938 9.742 1 95.56 97 THR A C 1
ATOM 787 O O . THR A 1 97 ? -4.465 5.035 9.273 1 95.56 97 THR A O 1
ATOM 790 N N . ASN A 1 98 ? -2.514 6.164 9.414 1 94.38 98 ASN A N 1
ATOM 791 C CA . ASN A 1 98 ? -1.879 5.309 8.414 1 94.38 98 ASN A CA 1
ATOM 792 C C . ASN A 1 98 ? -1.836 3.854 8.867 1 94.38 98 ASN A C 1
ATOM 794 O O . ASN A 1 98 ? -2.027 2.941 8.062 1 94.38 98 ASN A O 1
ATOM 798 N N . HIS A 1 99 ? -1.554 3.625 10.094 1 95.06 99 HIS A N 1
ATOM 799 C CA . HIS A 1 99 ? -1.531 2.268 10.633 1 95.06 99 HIS A CA 1
ATOM 800 C C . HIS A 1 99 ? -2.9 1.607 10.516 1 95.06 99 HIS A C 1
ATOM 802 O O . HIS A 1 99 ? -2.998 0.427 10.172 1 95.06 99 HIS A O 1
ATOM 808 N N . ILE A 1 100 ? -3.922 2.408 10.828 1 94.69 100 ILE A N 1
ATOM 809 C CA . ILE A 1 100 ? -5.281 1.891 10.719 1 94.69 100 ILE A CA 1
ATOM 810 C C . ILE A 1 100 ? -5.578 1.511 9.273 1 94.69 100 ILE A C 1
ATOM 812 O O . ILE A 1 100 ? -6.066 0.411 9 1 94.69 100 ILE A O 1
ATOM 816 N N . LEU A 1 101 ? -5.285 2.406 8.352 1 94.62 101 LEU A N 1
ATOM 817 C CA . LEU A 1 101 ? -5.531 2.174 6.934 1 94.62 101 LEU A CA 1
ATOM 818 C C . LEU A 1 101 ? -4.766 0.948 6.445 1 94.62 101 LEU A C 1
ATOM 820 O O . LEU A 1 101 ? -5.312 0.125 5.707 1 94.62 101 LEU A O 1
ATOM 824 N N . GLN A 1 102 ? -3.506 0.821 6.789 1 94.88 102 GLN A N 1
ATOM 825 C CA . GLN A 1 102 ? -2.682 -0.317 6.398 1 94.88 102 GLN A CA 1
ATOM 826 C C . GLN A 1 102 ? -3.268 -1.626 6.922 1 94.88 102 GLN A C 1
ATOM 828 O O . GLN A 1 102 ? -3.32 -2.621 6.195 1 94.88 102 GLN A O 1
ATOM 833 N N . SER A 1 103 ? -3.686 -1.611 8.172 1 93.81 103 SER A N 1
ATOM 834 C CA . SER A 1 103 ? -4.262 -2.809 8.781 1 93.81 103 SER A CA 1
ATOM 835 C C . SER A 1 103 ? -5.508 -3.264 8.023 1 93.81 103 SER A C 1
ATOM 837 O O . SER A 1 103 ? -5.676 -4.453 7.754 1 93.81 103 SER A O 1
ATOM 839 N N . ILE A 1 104 ? -6.273 -2.322 7.73 1 94 104 ILE A N 1
ATOM 840 C CA . ILE A 1 104 ? -7.496 -2.621 7 1 94 104 ILE A CA 1
ATOM 841 C C . ILE A 1 104 ? -7.152 -3.17 5.617 1 94 104 ILE A C 1
ATOM 843 O O . ILE A 1 104 ? -7.707 -4.184 5.188 1 94 104 ILE A O 1
ATOM 847 N N . THR A 1 105 ? -6.297 -2.541 4.973 1 93.75 105 THR A N 1
ATOM 848 C CA . THR A 1 105 ? -5.871 -2.955 3.641 1 93.75 105 THR A CA 1
ATOM 849 C C . THR A 1 105 ? -5.273 -4.359 3.674 1 93.75 105 THR A C 1
ATOM 851 O O . THR A 1 105 ? -5.574 -5.188 2.812 1 93.75 105 THR A O 1
ATOM 854 N N . GLN A 1 106 ? -4.438 -4.598 4.605 1 93.06 106 GLN A N 1
ATOM 855 C CA . GLN A 1 106 ? -3.83 -5.914 4.75 1 93.06 106 GLN A CA 1
ATOM 856 C C . GLN A 1 106 ? -4.891 -6.988 4.977 1 93.06 106 GLN A C 1
ATOM 858 O O . GLN A 1 106 ? -4.789 -8.094 4.441 1 93.06 106 GLN A O 1
ATOM 863 N N . ASN A 1 107 ? -5.82 -6.672 5.82 1 92.62 107 ASN A N 1
ATOM 864 C CA . ASN A 1 107 ? -6.91 -7.613 6.074 1 92.62 107 ASN A CA 1
ATOM 865 C C . ASN A 1 107 ? -7.68 -7.934 4.797 1 92.62 107 ASN A C 1
ATOM 867 O O . ASN A 1 107 ? -7.992 -9.094 4.531 1 92.62 107 ASN A O 1
ATOM 871 N N . ILE A 1 108 ? -7.934 -6.945 4.02 1 94.31 108 ILE A N 1
ATOM 872 C CA . ILE A 1 108 ? -8.633 -7.129 2.754 1 94.31 108 ILE A CA 1
ATOM 873 C C . ILE A 1 108 ? -7.797 -8.016 1.832 1 94.31 108 ILE A C 1
ATOM 875 O O . ILE A 1 108 ? -8.305 -8.984 1.262 1 94.31 108 ILE A O 1
ATOM 879 N N . GLN A 1 109 ? -6.562 -7.684 1.701 1 93.12 109 GLN A N 1
ATOM 880 C CA . GLN A 1 109 ? -5.672 -8.461 0.847 1 93.12 109 GLN A CA 1
ATOM 881 C C . GLN A 1 109 ? -5.617 -9.922 1.285 1 93.12 109 GLN A C 1
ATOM 883 O O . GLN A 1 109 ? -5.691 -10.828 0.453 1 93.12 109 GLN A O 1
ATOM 888 N N . HIS A 1 110 ? -5.512 -10.164 2.578 1 92.44 110 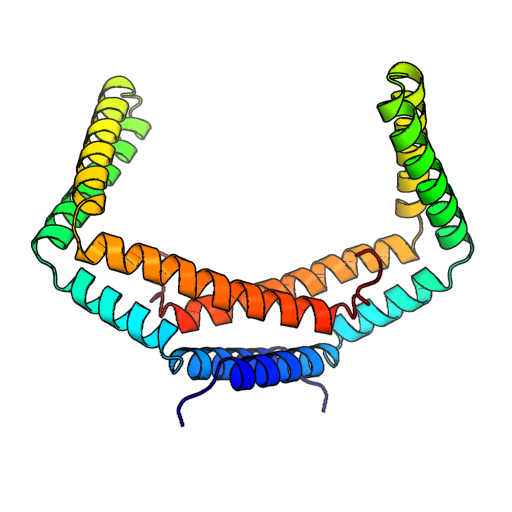HIS A N 1
ATOM 889 C CA . HIS A 1 110 ? -5.461 -11.516 3.127 1 92.44 110 HIS A CA 1
ATOM 890 C C . HIS A 1 110 ? -6.73 -12.297 2.795 1 92.44 110 HIS A C 1
ATOM 892 O O . HIS A 1 110 ? -6.66 -13.461 2.395 1 92.44 110 HIS A O 1
ATOM 898 N N . THR A 1 111 ? -7.754 -11.633 2.959 1 91.06 111 THR A N 1
ATOM 899 C CA . THR A 1 111 ? -9.039 -12.289 2.717 1 91.06 111 THR A CA 1
ATOM 900 C C . THR A 1 111 ? -9.203 -12.617 1.237 1 91.06 111 THR A C 1
ATOM 902 O O . THR A 1 111 ? -9.641 -13.719 0.887 1 91.06 111 THR A O 1
ATOM 905 N N . VAL A 1 112 ? -8.836 -11.703 0.341 1 93.31 112 VAL A N 1
ATOM 906 C CA . VAL A 1 112 ? -9 -11.891 -1.097 1 93.31 112 VAL A CA 1
ATOM 907 C C . VAL A 1 112 ? -8.062 -13 -1.581 1 93.31 112 VAL A C 1
ATOM 909 O O . VAL A 1 112 ? -8.477 -13.867 -2.355 1 93.31 112 VAL A O 1
ATOM 912 N N . PHE A 1 113 ? -6.805 -12.906 -1.143 1 90.06 113 PHE A N 1
ATOM 913 C CA . PHE A 1 113 ? -5.82 -13.875 -1.612 1 90.06 113 PHE A CA 1
ATOM 914 C C . PHE A 1 113 ? -5.895 -15.164 -0.8 1 90.06 113 PHE A C 1
ATOM 916 O O . PHE A 1 113 ? -5.207 -16.141 -1.108 1 90.06 113 PHE A O 1
ATOM 923 N N . LYS A 1 114 ? -6.801 -15.312 0.041 1 79.62 114 LYS A N 1
ATOM 924 C CA . LYS A 1 114 ? -6.98 -16.484 0.901 1 79.62 114 LYS A CA 1
ATOM 925 C C . LYS A 1 114 ? -5.641 -16.984 1.427 1 79.62 114 LYS A C 1
ATOM 927 O O . LYS A 1 114 ? -5.367 -18.188 1.397 1 79.62 114 LYS A O 1
ATOM 932 N N . ASP A 1 115 ? -4.668 -16.062 1.54 1 65.94 115 ASP A N 1
ATOM 933 C CA . ASP A 1 115 ? -3.336 -16.453 1.992 1 65.94 115 ASP A CA 1
ATOM 934 C C . ASP A 1 115 ? -3.4 -17.188 3.326 1 65.94 115 ASP A C 1
ATOM 936 O O . ASP A 1 115 ? -4.012 -16.703 4.281 1 65.94 115 ASP A O 1
ATOM 940 N N . ASP A 1 116 ? -3.709 -18.359 3.377 1 53.69 116 ASP A N 1
ATOM 941 C CA . ASP A 1 116 ? -3.588 -19.109 4.617 1 53.69 116 ASP A CA 1
ATOM 942 C C . ASP A 1 116 ? -2.26 -18.828 5.312 1 53.69 116 ASP A C 1
ATOM 944 O O . ASP A 1 116 ? -1.234 -18.641 4.652 1 53.69 116 ASP A O 1
ATOM 948 N N . GLU A 1 117 ? -2.217 -18.047 6.309 1 48.47 117 GLU A N 1
ATOM 949 C CA . GLU A 1 117 ? -1.067 -17.797 7.172 1 48.47 117 GLU A CA 1
ATOM 950 C C . GLU A 1 117 ? -0.133 -19 7.223 1 48.47 117 GLU A C 1
ATOM 952 O O . GLU A 1 117 ? -0.363 -19.938 7.984 1 48.47 117 GLU A O 1
ATOM 957 N N . ALA A 1 118 ? 0.24 -19.531 6.277 1 41.09 118 ALA A N 1
ATOM 958 C CA . ALA A 1 118 ? 1.229 -20.594 6.484 1 41.09 118 ALA A CA 1
ATOM 959 C C . ALA A 1 118 ? 2.342 -20.125 7.418 1 41.09 118 ALA A C 1
ATOM 961 O O . ALA A 1 118 ? 2.662 -20.797 8.398 1 41.09 118 ALA A O 1
ATOM 962 N N . ASP A 1 119 ? 3.625 -19.453 6.832 1 37.53 119 ASP A N 1
ATOM 963 C CA . ASP A 1 119 ? 4.969 -19.453 7.402 1 37.53 119 ASP A CA 1
ATOM 964 C C . ASP A 1 119 ? 5.098 -18.406 8.508 1 37.53 119 ASP A C 1
ATOM 966 O O . ASP A 1 119 ? 5.387 -17.234 8.234 1 37.53 119 ASP A O 1
ATOM 970 N N . LYS A 1 120 ? 4.152 -17.906 9.289 1 31.98 120 LYS A N 1
ATOM 971 C CA . LYS A 1 120 ? 4.902 -17.547 10.484 1 31.98 120 LYS A CA 1
ATOM 972 C C . LYS A 1 120 ? 5.723 -18.719 11 1 31.98 120 LYS A C 1
ATOM 974 O O . LYS A 1 120 ? 5.293 -19.875 10.898 1 31.98 120 LYS A O 1
ATOM 979 N N . MET B 1 1 ? -23.328 5.906 15.734 1 48.72 1 MET B N 1
ATOM 980 C CA . MET B 1 1 ? -22.812 4.781 16.516 1 48.72 1 MET B CA 1
ATOM 981 C C . MET B 1 1 ? -21.281 4.754 16.484 1 48.72 1 MET B C 1
ATOM 983 O O . MET B 1 1 ? -20.672 5.156 15.484 1 48.72 1 MET B O 1
ATOM 987 N N . SER B 1 2 ? -20.625 4.957 17.578 1 58.44 2 SER B N 1
ATOM 988 C CA . SER B 1 2 ? -19.172 4.941 17.656 1 58.44 2 SER B CA 1
ATOM 989 C C . SER B 1 2 ? -18.594 3.668 17.047 1 58.44 2 SER B C 1
ATOM 991 O O . SER B 1 2 ? -18.938 2.561 17.469 1 58.44 2 SER B O 1
ATOM 993 N N . TYR B 1 3 ? -18.312 3.711 15.75 1 70.25 3 TYR B N 1
ATOM 994 C CA . TYR B 1 3 ? -17.672 2.545 15.156 1 70.25 3 TYR B CA 1
ATOM 995 C C . TYR B 1 3 ? -16.375 2.203 15.883 1 70.25 3 TYR B C 1
ATOM 997 O O . TYR B 1 3 ? -15.609 3.098 16.25 1 70.25 3 TYR B O 1
ATOM 1005 N N . SER B 1 4 ? -16.391 0.878 16.375 1 83.19 4 SER B N 1
ATOM 1006 C CA . SER B 1 4 ? -15.141 0.383 16.938 1 83.19 4 SER B CA 1
ATOM 1007 C C . SER B 1 4 ? -14.227 -0.173 15.852 1 83.19 4 SER B C 1
ATOM 1009 O O . SER B 1 4 ? -14.664 -0.413 14.727 1 83.19 4 SER B O 1
ATOM 1011 N N . THR B 1 5 ? -12.969 -0.204 16.156 1 85.5 5 THR B N 1
ATOM 1012 C CA . THR B 1 5 ? -11.992 -0.8 15.25 1 85.5 5 THR B CA 1
ATOM 1013 C C . THR B 1 5 ? -12.406 -2.213 14.852 1 85.5 5 THR B C 1
ATOM 1015 O O . THR B 1 5 ? -12.203 -2.629 13.711 1 85.5 5 THR B O 1
ATOM 1018 N N . GLU B 1 6 ? -13.07 -2.811 15.742 1 88.88 6 GLU B N 1
ATOM 1019 C CA . GLU B 1 6 ? -13.531 -4.168 15.461 1 88.88 6 GLU B CA 1
ATOM 1020 C C . GLU B 1 6 ? -14.656 -4.164 14.43 1 88.88 6 GLU B C 1
ATOM 1022 O O . GLU B 1 6 ? -14.703 -5.035 13.555 1 88.88 6 GLU B O 1
ATOM 1027 N N . ASP B 1 7 ? -15.523 -3.213 14.602 1 92.19 7 ASP B N 1
ATOM 1028 C CA . ASP B 1 7 ? -16.625 -3.092 13.641 1 92.19 7 ASP B CA 1
ATOM 1029 C C . ASP B 1 7 ? -16.094 -2.811 12.234 1 92.19 7 ASP B C 1
ATOM 1031 O O . ASP B 1 7 ? -16.578 -3.381 11.258 1 92.19 7 ASP B O 1
ATOM 1035 N N . ILE B 1 8 ? -15.117 -2.012 12.156 1 94.06 8 ILE B N 1
ATOM 1036 C CA . ILE B 1 8 ? -14.531 -1.635 10.875 1 94.06 8 ILE B CA 1
ATOM 1037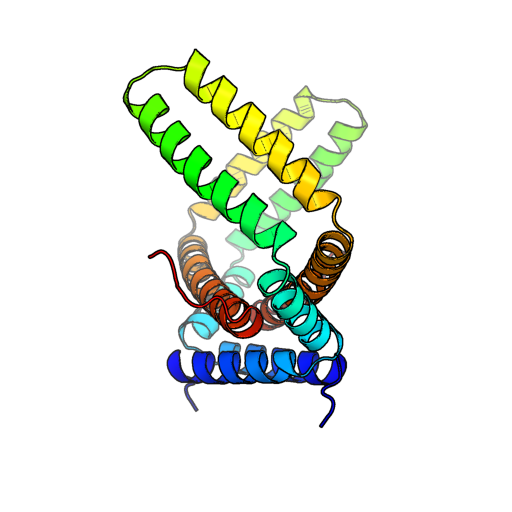 C C . ILE B 1 8 ? -13.844 -2.846 10.25 1 94.06 8 ILE B C 1
ATOM 1039 O O . ILE B 1 8 ? -13.938 -3.064 9.039 1 94.06 8 ILE B O 1
ATOM 1043 N N . LEU B 1 9 ? -13.203 -3.666 11.039 1 92.25 9 LEU B N 1
ATOM 1044 C CA . LEU B 1 9 ? -12.531 -4.863 10.539 1 92.25 9 LEU B CA 1
ATOM 1045 C C . LEU B 1 9 ? -13.539 -5.855 9.969 1 92.25 9 LEU B C 1
ATOM 1047 O O . LEU B 1 9 ? -13.281 -6.488 8.945 1 92.25 9 LEU B O 1
ATOM 1051 N N . LYS B 1 10 ? -14.648 -5.98 10.641 1 94.06 10 LYS B N 1
ATOM 1052 C CA . LYS B 1 10 ? -15.703 -6.867 10.156 1 94.06 10 LYS B CA 1
ATOM 1053 C C . LYS B 1 10 ? -16.25 -6.383 8.82 1 94.06 10 LYS B C 1
ATOM 1055 O O . LYS B 1 10 ? -16.531 -7.188 7.922 1 94.06 10 LYS B O 1
ATOM 1060 N N . GLN B 1 11 ? -16.422 -5.098 8.703 1 94.81 11 GLN B N 1
ATOM 1061 C CA . GLN B 1 11 ? -16.875 -4.523 7.445 1 94.81 11 GLN B CA 1
ATOM 1062 C C . GLN B 1 11 ? -15.859 -4.746 6.332 1 94.81 11 GLN B C 1
ATOM 1064 O O . GLN B 1 11 ? -16.234 -5.039 5.195 1 94.81 11 GLN B O 1
ATOM 1069 N N . ALA B 1 12 ? -14.609 -4.551 6.715 1 95.25 12 ALA B N 1
ATOM 1070 C CA . ALA B 1 12 ? -13.539 -4.777 5.75 1 95.25 12 ALA B CA 1
ATOM 1071 C C . ALA B 1 12 ? -13.531 -6.227 5.27 1 95.25 12 ALA B C 1
ATOM 1073 O O . ALA B 1 12 ? -13.312 -6.492 4.086 1 95.25 12 ALA B O 1
ATOM 1074 N N . GLU B 1 13 ? -13.727 -7.16 6.141 1 94.19 13 GLU B N 1
ATOM 1075 C CA . GLU B 1 13 ? -13.805 -8.578 5.785 1 94.19 13 GLU B CA 1
ATOM 1076 C C . GLU B 1 13 ? -14.977 -8.844 4.848 1 94.19 13 GLU B C 1
ATOM 1078 O O . GLU B 1 13 ? -14.844 -9.609 3.887 1 94.19 13 GLU B O 1
ATOM 1083 N N . ALA B 1 14 ? -16.094 -8.25 5.23 1 94.75 14 ALA B N 1
ATOM 1084 C CA . ALA B 1 14 ? -17.266 -8.406 4.371 1 94.75 14 ALA B CA 1
ATOM 1085 C C . ALA B 1 14 ? -16.984 -7.871 2.969 1 94.75 14 ALA B C 1
ATOM 1087 O O . ALA B 1 14 ? -17.391 -8.484 1.975 1 94.75 14 ALA B O 1
ATOM 1088 N N . LEU B 1 15 ? -16.359 -6.727 2.906 1 96.25 15 LEU B N 1
ATOM 1089 C CA . LEU B 1 15 ? -15.961 -6.172 1.615 1 96.25 15 LEU B CA 1
ATOM 1090 C C . LEU B 1 15 ? -15.055 -7.145 0.862 1 96.25 15 LEU B C 1
ATOM 1092 O O . LEU B 1 15 ? -15.266 -7.398 -0.326 1 96.25 15 LEU B O 1
ATOM 1096 N N . ALA B 1 16 ? -14.102 -7.676 1.53 1 94.94 16 ALA B N 1
ATOM 1097 C CA . ALA B 1 16 ? -13.164 -8.625 0.929 1 94.94 16 ALA B CA 1
ATOM 1098 C C . ALA B 1 16 ? -13.898 -9.852 0.399 1 94.94 16 ALA B C 1
ATOM 1100 O O . ALA B 1 16 ? -13.586 -10.352 -0.686 1 94.94 16 ALA B O 1
ATOM 1101 N N . ASP B 1 17 ? -14.844 -10.367 1.155 1 93.62 17 ASP B N 1
ATOM 1102 C CA . ASP B 1 17 ? -15.633 -11.516 0.736 1 93.62 17 ASP B CA 1
ATOM 1103 C C . ASP B 1 17 ? -16.422 -11.211 -0.541 1 93.62 17 ASP B C 1
ATOM 1105 O O . ASP B 1 17 ? -16.469 -12.039 -1.455 1 93.62 17 ASP B O 1
ATOM 1109 N N . ASP B 1 18 ? -17 -10.039 -0.566 1 94 18 ASP B N 1
ATOM 1110 C CA . ASP B 1 18 ? -17.75 -9.641 -1.752 1 94 18 ASP B CA 1
ATOM 1111 C C . ASP B 1 18 ? -16.828 -9.5 -2.965 1 94 18 ASP B C 1
ATOM 1113 O O . ASP B 1 18 ? -17.234 -9.82 -4.09 1 94 18 ASP B O 1
ATOM 1117 N N . MET B 1 19 ? -15.625 -9 -2.789 1 94.31 19 MET B N 1
ATOM 1118 C CA . MET B 1 19 ? -14.648 -8.914 -3.871 1 94.31 19 MET B CA 1
ATOM 1119 C C . MET B 1 19 ? -14.352 -10.297 -4.449 1 94.31 19 MET B C 1
ATOM 1121 O O . MET B 1 19 ? -14.109 -10.43 -5.652 1 94.31 19 MET B O 1
ATOM 1125 N N . GLY B 1 20 ? -14.359 -11.273 -3.506 1 92.5 20 GLY B N 1
ATOM 1126 C CA . GLY B 1 20 ? -14.125 -12.648 -3.934 1 92.5 20 GLY B CA 1
ATOM 1127 C C . GLY B 1 20 ? -15.125 -13.125 -4.973 1 92.5 20 GLY B C 1
ATOM 1128 O O . GLY B 1 20 ? -14.859 -14.086 -5.699 1 92.5 20 GLY B O 1
ATOM 1129 N N . ASN B 1 21 ? -16.25 -12.422 -5.133 1 91.88 21 ASN B N 1
ATOM 1130 C CA . ASN B 1 21 ? -17.297 -12.82 -6.059 1 91.88 21 ASN B CA 1
ATOM 1131 C C . ASN B 1 21 ? -17.188 -12.078 -7.387 1 91.88 21 ASN B C 1
ATOM 1133 O O . ASN B 1 21 ? -18.031 -12.234 -8.266 1 91.88 21 ASN B O 1
ATOM 1137 N N . LEU B 1 22 ? -16.188 -11.219 -7.516 1 93.19 22 LEU B N 1
ATOM 1138 C CA . LEU B 1 22 ? -15.891 -10.625 -8.82 1 93.19 22 LEU B CA 1
ATOM 1139 C C . LEU B 1 22 ? -15.336 -11.672 -9.781 1 93.19 22 LEU B C 1
ATOM 1141 O O . LEU B 1 22 ? -14.531 -12.523 -9.383 1 93.19 22 LEU B O 1
ATOM 1145 N N . ASP B 1 23 ? -15.758 -11.523 -11.039 1 93.38 23 ASP B N 1
ATOM 1146 C CA . ASP B 1 23 ? -15.305 -12.484 -12.047 1 93.38 23 ASP B CA 1
ATOM 1147 C C . ASP B 1 23 ? -13.781 -12.562 -12.078 1 93.38 23 ASP B C 1
ATOM 1149 O O . ASP B 1 23 ? -13.211 -13.648 -12.164 1 93.38 23 ASP B O 1
ATOM 1153 N N . GLU B 1 24 ? -13.141 -11.375 -12.055 1 94.5 24 GLU B N 1
ATOM 1154 C CA . GLU B 1 24 ? -11.688 -11.312 -12.141 1 94.5 24 GLU B CA 1
ATOM 1155 C C . GLU B 1 24 ? -11.031 -12.023 -10.961 1 94.5 24 GLU B C 1
ATOM 1157 O O . GLU B 1 24 ? -10.008 -12.695 -11.125 1 94.5 24 GLU B O 1
ATOM 1162 N N . ILE B 1 25 ? -11.562 -11.93 -9.844 1 95.25 25 ILE B N 1
ATOM 1163 C CA . ILE B 1 25 ? -10.977 -12.531 -8.648 1 95.25 25 ILE B CA 1
ATOM 1164 C C . ILE B 1 25 ?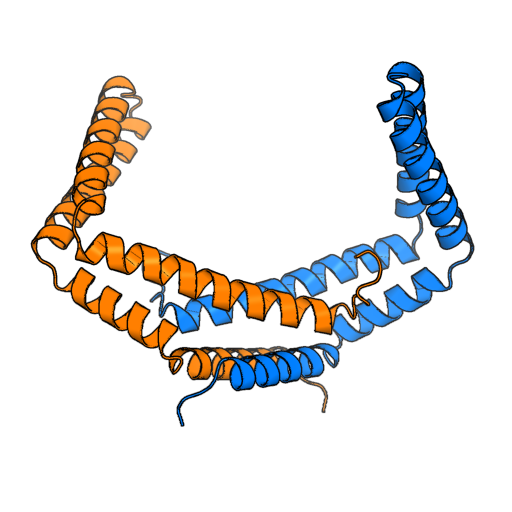 -11.297 -14.023 -8.609 1 95.25 25 ILE B C 1
ATOM 1166 O O . ILE B 1 25 ? -10.453 -14.836 -8.219 1 95.25 25 ILE B O 1
ATOM 1170 N N . GLU B 1 26 ? -12.469 -14.406 -9 1 94.88 26 GLU B N 1
ATOM 1171 C CA . GLU B 1 26 ? -12.797 -15.82 -9.141 1 94.88 26 GLU B CA 1
ATOM 1172 C C . GLU B 1 26 ? -11.844 -16.516 -10.109 1 94.88 26 GLU B C 1
ATOM 1174 O O . GLU B 1 26 ? -11.375 -17.625 -9.836 1 94.88 26 GLU B O 1
ATOM 1179 N N . HIS B 1 27 ? -11.633 -15.844 -11.211 1 95.81 27 HIS B N 1
ATOM 1180 C CA . HIS B 1 27 ? -10.703 -16.375 -12.195 1 95.81 27 HIS B CA 1
ATOM 1181 C C . HIS B 1 27 ? -9.312 -16.578 -11.594 1 95.81 27 HIS B C 1
ATOM 1183 O O . HIS B 1 27 ? -8.664 -17.594 -11.844 1 95.81 27 HIS B O 1
ATOM 1189 N N . PHE B 1 28 ? -8.867 -15.617 -10.883 1 97 28 PHE B N 1
ATOM 1190 C CA . PHE B 1 28 ? -7.594 -15.703 -10.188 1 97 28 PHE B CA 1
ATOM 1191 C C . PHE B 1 28 ? -7.535 -16.953 -9.32 1 97 28 PHE B C 1
ATOM 1193 O O . PHE B 1 28 ? -6.562 -17.703 -9.375 1 97 28 PHE B O 1
ATOM 1200 N N . HIS B 1 29 ? -8.555 -17.219 -8.516 1 96 29 HIS B N 1
ATOM 1201 C CA . HIS B 1 29 ? -8.586 -18.375 -7.629 1 96 29 HIS B CA 1
ATOM 1202 C C . HIS B 1 29 ? -8.648 -19.672 -8.422 1 96 29 HIS B C 1
ATOM 1204 O O . HIS B 1 29 ? -8.086 -20.688 -8.008 1 96 29 HIS B O 1
ATOM 1210 N N . GLN B 1 30 ? -9.336 -19.656 -9.523 1 96.75 30 GLN B N 1
ATOM 1211 C CA . GLN B 1 30 ? -9.383 -20.828 -10.391 1 96.75 30 GLN B CA 1
ATOM 1212 C C . GLN B 1 30 ? -8 -21.188 -10.914 1 96.75 30 GLN B C 1
ATOM 1214 O O . GLN B 1 30 ? -7.605 -22.359 -10.914 1 96.75 30 GLN B O 1
ATOM 1219 N N . LEU B 1 31 ? -7.324 -20.156 -11.352 1 97.25 31 LEU B N 1
ATOM 1220 C CA . LEU B 1 31 ? -5.973 -20.359 -11.852 1 97.25 31 LEU B CA 1
ATOM 1221 C C . LEU B 1 31 ? -5.047 -20.844 -10.742 1 97.25 31 LEU B C 1
ATOM 1223 O O . LEU B 1 31 ? -4.172 -21.688 -10.977 1 97.25 31 LEU B O 1
ATOM 1227 N N . GLU B 1 32 ? -5.254 -20.281 -9.617 1 95.31 32 GLU B N 1
ATOM 1228 C CA . GLU B 1 32 ? -4.473 -20.734 -8.469 1 95.31 32 GLU B CA 1
ATOM 1229 C C . GLU B 1 32 ? -4.684 -22.219 -8.211 1 95.31 32 GLU B C 1
ATOM 1231 O O . GLU B 1 32 ? -3.725 -22.953 -7.969 1 95.31 32 GLU B O 1
ATOM 1236 N N . ALA B 1 33 ? -5.871 -22.672 -8.211 1 95.88 33 ALA B N 1
ATOM 1237 C CA . ALA B 1 33 ? -6.195 -24.094 -8.016 1 95.88 33 ALA B CA 1
ATOM 1238 C C . ALA B 1 33 ? -5.539 -24.953 -9.086 1 95.88 33 ALA B C 1
ATOM 1240 O O . ALA B 1 33 ? -4.965 -26 -8.781 1 95.88 33 ALA B O 1
ATOM 1241 N N . LYS B 1 34 ? -5.609 -24.516 -10.289 1 97.06 34 LYS B N 1
ATOM 1242 C CA . LYS B 1 34 ? -4.992 -25.25 -11.391 1 97.06 34 LYS B CA 1
ATOM 1243 C C . LYS B 1 34 ? -3.48 -25.344 -11.211 1 97.06 34 LYS B C 1
ATOM 1245 O O . LYS B 1 34 ? -2.879 -26.375 -11.5 1 97.06 34 LYS B O 1
ATOM 1250 N N . LEU B 1 35 ? -2.977 -24.203 -10.812 1 95.56 35 LEU B N 1
ATOM 1251 C CA . LEU B 1 35 ? -1.54 -24.172 -10.562 1 95.56 35 LEU B CA 1
ATOM 1252 C C . LEU B 1 35 ? -1.15 -25.188 -9.492 1 95.56 35 LEU B C 1
ATOM 1254 O O . LEU B 1 35 ? -0.159 -25.906 -9.641 1 95.56 35 LEU B O 1
ATOM 1258 N N . ASN B 1 36 ? -1.964 -25.281 -8.453 1 93.88 36 ASN B N 1
ATOM 1259 C CA . ASN B 1 36 ? -1.695 -26.203 -7.348 1 93.88 36 ASN B CA 1
ATOM 1260 C C . ASN B 1 36 ? -1.862 -27.656 -7.77 1 93.88 36 ASN B C 1
ATOM 1262 O O . ASN B 1 36 ? -1.229 -28.547 -7.199 1 93.88 36 ASN B O 1
ATOM 1266 N N . GLU B 1 37 ? -2.562 -27.859 -8.75 1 95.56 37 GLU B N 1
ATOM 1267 C CA . GLU B 1 37 ? -2.818 -29.219 -9.227 1 95.56 37 GLU B CA 1
ATOM 1268 C C . GLU B 1 37 ? -1.833 -29.609 -10.328 1 95.56 37 GLU B C 1
ATOM 1270 O O . GLU B 1 37 ? -1.753 -30.781 -10.711 1 95.56 37 GLU B O 1
ATOM 1275 N N . ASN B 1 38 ? -1.156 -28.625 -10.797 1 97.25 38 ASN B N 1
ATOM 1276 C CA . ASN B 1 38 ? -0.216 -28.891 -11.875 1 97.25 38 ASN B CA 1
ATOM 1277 C C . ASN B 1 38 ? 1.04 -29.594 -11.367 1 97.25 38 ASN B C 1
ATOM 1279 O O . ASN B 1 38 ? 1.884 -28.969 -10.719 1 97.25 38 ASN B O 1
ATOM 1283 N N . LYS B 1 39 ? 1.242 -30.844 -11.648 1 96.75 39 LYS B N 1
ATOM 1284 C CA . LYS B 1 39 ? 2.312 -31.672 -11.102 1 96.75 39 LYS B CA 1
ATOM 1285 C C . LYS B 1 39 ? 3.684 -31.125 -11.484 1 96.75 39 LYS B C 1
ATOM 1287 O O . LYS B 1 39 ? 4.605 -31.109 -10.664 1 96.75 39 LYS B O 1
ATOM 1292 N N . LYS B 1 40 ? 3.768 -30.75 -12.766 1 97.31 40 LYS B N 1
ATOM 1293 C CA . LYS B 1 40 ? 5.035 -30.219 -13.242 1 97.31 40 LYS B CA 1
ATOM 1294 C C . LYS B 1 40 ? 5.434 -28.969 -12.453 1 97.31 40 LYS B C 1
ATOM 1296 O O . LYS B 1 40 ? 6.574 -28.859 -11.992 1 97.31 40 LYS B O 1
ATOM 1301 N N . VAL B 1 41 ? 4.539 -28.094 -12.273 1 97.69 41 VAL B N 1
ATOM 1302 C CA . VAL B 1 41 ? 4.773 -26.859 -11.531 1 97.69 41 VAL B CA 1
ATOM 1303 C C . VAL B 1 41 ? 5.129 -27.188 -10.086 1 97.69 41 VAL B C 1
ATOM 1305 O O . VAL B 1 41 ? 6.09 -26.641 -9.531 1 97.69 41 VAL B O 1
ATOM 1308 N N . GLN B 1 42 ? 4.445 -28.062 -9.469 1 97.38 42 GLN B N 1
ATOM 1309 C CA . GLN B 1 42 ? 4.688 -28.422 -8.078 1 97.38 42 GLN B CA 1
ATOM 1310 C C . GLN B 1 42 ? 6.082 -29.016 -7.902 1 97.38 42 GLN B C 1
ATOM 1312 O O . GLN B 1 42 ? 6.75 -28.766 -6.895 1 97.38 42 GLN B O 1
ATOM 1317 N N . THR B 1 43 ? 6.406 -29.797 -8.828 1 98 43 THR B N 1
ATOM 1318 C CA . THR B 1 43 ? 7.742 -30.391 -8.781 1 98 43 THR B CA 1
ATOM 1319 C C . THR B 1 43 ? 8.812 -29.297 -8.766 1 98 43 THR B C 1
ATOM 1321 O O . THR B 1 43 ? 9.734 -29.344 -7.949 1 98 43 THR B O 1
ATOM 1324 N N . TYR B 1 44 ? 8.672 -28.375 -9.695 1 98.06 44 TYR B N 1
ATOM 1325 C CA . TYR B 1 44 ? 9.633 -27.281 -9.766 1 98.06 44 TYR B CA 1
ATOM 1326 C C . TYR B 1 44 ? 9.617 -26.453 -8.477 1 98.06 44 TYR B C 1
ATOM 1328 O O . TYR B 1 44 ? 10.672 -26.062 -7.973 1 98.06 44 TYR B O 1
ATOM 1336 N N . ILE B 1 45 ? 8.477 -26.203 -7.953 1 97.25 45 ILE B N 1
ATOM 1337 C CA . ILE B 1 45 ? 8.336 -25.422 -6.73 1 97.25 45 ILE B CA 1
ATOM 1338 C C . ILE B 1 45 ? 9.039 -26.141 -5.578 1 97.25 45 ILE B C 1
ATOM 1340 O O . ILE B 1 45 ? 9.742 -25.5 -4.789 1 97.25 45 ILE B O 1
ATOM 1344 N N . ASN B 1 46 ? 8.898 -27.438 -5.48 1 97.75 46 ASN B N 1
ATOM 1345 C CA . ASN B 1 46 ? 9.57 -28.203 -4.441 1 97.75 46 ASN B CA 1
ATOM 1346 C C . ASN B 1 46 ? 11.086 -28.156 -4.594 1 97.75 46 ASN B C 1
ATOM 1348 O O . ASN B 1 46 ? 11.812 -28.062 -3.602 1 97.75 46 ASN B O 1
ATOM 1352 N N . GLN B 1 47 ? 11.5 -28.297 -5.793 1 98.06 47 GLN B N 1
ATOM 1353 C CA . GLN B 1 47 ? 12.93 -28.172 -6.062 1 98.06 47 GLN B CA 1
ATOM 1354 C C . GLN B 1 47 ? 13.461 -26.812 -5.594 1 98.06 47 GLN B C 1
ATOM 1356 O O . GLN B 1 47 ? 14.531 -26.734 -4.988 1 98.06 47 GLN B O 1
ATOM 1361 N N . ILE B 1 48 ? 12.727 -25.797 -5.887 1 97.94 48 ILE B N 1
ATOM 1362 C CA . ILE B 1 48 ? 13.125 -24.453 -5.492 1 97.94 48 ILE B CA 1
ATOM 1363 C C . ILE B 1 48 ? 13.18 -24.359 -3.969 1 97.94 48 ILE B C 1
ATOM 1365 O O . ILE B 1 48 ? 14.156 -23.859 -3.404 1 97.94 48 ILE B O 1
ATOM 1369 N N . LYS B 1 49 ? 12.195 -24.844 -3.303 1 97.5 49 LYS B N 1
ATOM 1370 C CA . LYS B 1 49 ? 12.164 -24.797 -1.844 1 97.5 49 LYS B CA 1
ATOM 1371 C C . LYS B 1 49 ? 13.391 -25.5 -1.251 1 97.5 49 LYS B C 1
ATOM 1373 O O . LYS B 1 49 ? 14.008 -24.984 -0.315 1 97.5 49 LYS B O 1
ATOM 1378 N N . MET B 1 50 ? 13.703 -26.594 -1.75 1 97.69 50 MET B N 1
ATOM 1379 C CA . MET B 1 50 ? 14.859 -27.344 -1.284 1 97.69 50 MET B CA 1
ATOM 1380 C C . MET B 1 50 ? 16.156 -26.578 -1.523 1 97.69 50 MET B C 1
ATOM 1382 O O . MET B 1 50 ? 17 -26.469 -0.631 1 97.69 50 MET B O 1
ATOM 1386 N N . LYS B 1 51 ? 16.234 -26.094 -2.674 1 98 51 LYS B N 1
ATOM 1387 C CA . LYS B 1 51 ? 17.453 -25.375 -3.029 1 98 51 LYS B CA 1
ATOM 1388 C C . LYS B 1 51 ? 17.594 -24.078 -2.234 1 98 51 LYS B C 1
ATOM 1390 O O . LYS B 1 51 ? 18.688 -23.656 -1.893 1 98 51 LYS B O 1
ATOM 1395 N N . GLN B 1 52 ? 16.484 -23.469 -1.983 1 97.62 52 GLN B N 1
ATOM 1396 C CA . GLN B 1 52 ? 16.469 -22.281 -1.138 1 97.62 52 GLN B CA 1
ATOM 1397 C C . GLN B 1 52 ? 16.969 -22.594 0.269 1 97.62 52 GLN B C 1
ATOM 1399 O O . GLN B 1 52 ? 17.766 -21.844 0.84 1 97.62 52 GLN B O 1
ATOM 1404 N N . LYS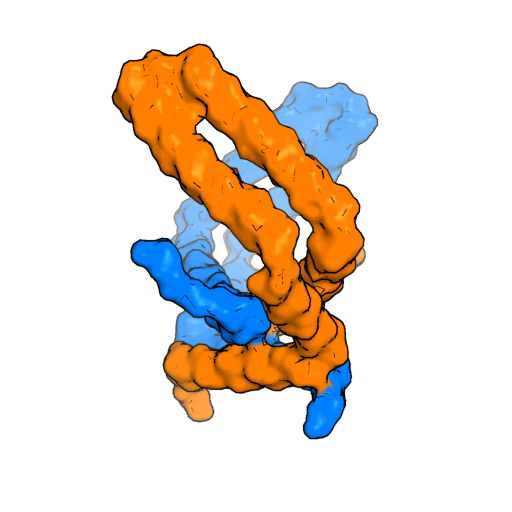 B 1 53 ? 16.594 -23.641 0.835 1 97.69 53 LYS B N 1
ATOM 1405 C CA . LYS B 1 53 ? 17.078 -24.078 2.143 1 97.69 53 LYS B CA 1
ATOM 1406 C C . LYS B 1 53 ? 18.578 -24.328 2.113 1 97.69 53 LYS B C 1
ATOM 1408 O O . LYS B 1 53 ? 19.297 -23.922 3.027 1 97.69 53 LYS B O 1
ATOM 1413 N N . GLN B 1 54 ? 18.922 -24.969 1.126 1 96.62 54 GLN B N 1
ATOM 1414 C CA . GLN B 1 54 ? 20.344 -25.234 0.968 1 96.62 54 GLN B CA 1
ATOM 1415 C C . GLN B 1 54 ? 21.141 -23.938 0.869 1 96.62 54 GLN B C 1
ATOM 1417 O O . GLN B 1 54 ? 22.188 -23.797 1.486 1 96.62 54 GLN B O 1
ATOM 1422 N N . ALA B 1 55 ? 20.688 -23.016 0.084 1 96.81 55 ALA B N 1
ATOM 1423 C CA . ALA B 1 55 ? 21.344 -21.734 -0.102 1 96.81 55 ALA B CA 1
ATOM 1424 C C . ALA B 1 55 ? 21.5 -21 1.226 1 96.81 55 ALA B C 1
ATOM 1426 O O . ALA B 1 55 ? 22.547 -20.375 1.482 1 96.81 55 ALA B O 1
ATOM 1427 N N . VAL B 1 56 ? 20.516 -21.047 2.092 1 96.19 56 VAL B N 1
ATOM 1428 C CA . VAL B 1 56 ? 20.531 -20.406 3.4 1 96.19 56 VAL B CA 1
ATOM 1429 C C . VAL B 1 56 ? 21.625 -21.031 4.27 1 96.19 56 VAL B C 1
ATOM 1431 O O . VAL B 1 56 ? 22.359 -20.328 4.957 1 96.19 56 VAL B O 1
ATOM 1434 N N . ASN B 1 57 ? 21.625 -22.359 4.145 1 95.62 57 ASN B N 1
ATOM 1435 C CA . ASN B 1 57 ? 22.656 -23.078 4.887 1 95.62 57 ASN B CA 1
ATOM 1436 C C . ASN B 1 57 ? 24.062 -22.703 4.414 1 95.62 57 ASN B C 1
ATOM 1438 O O . ASN B 1 57 ? 24.969 -22.516 5.227 1 95.62 57 ASN B O 1
ATOM 1442 N N . LEU B 1 58 ? 24.281 -22.672 3.178 1 97.12 58 LEU B N 1
ATOM 1443 C CA . LEU B 1 58 ? 25.562 -22.328 2.602 1 97.12 58 LEU B CA 1
ATOM 1444 C C . LEU B 1 58 ? 25.969 -20.906 3.006 1 97.12 58 LEU B C 1
ATOM 1446 O O . LEU B 1 58 ? 27.156 -20.641 3.264 1 97.12 58 LEU B O 1
ATOM 1450 N N . GLN B 1 59 ? 25 -20.062 3.029 1 95.5 59 GLN B N 1
ATOM 1451 C CA . GLN B 1 59 ? 25.25 -18.703 3.463 1 95.5 59 GLN B CA 1
ATOM 1452 C C . GLN B 1 59 ? 25.75 -18.656 4.902 1 95.5 59 GLN B C 1
ATOM 1454 O O . GLN B 1 59 ? 26.719 -17.938 5.207 1 95.5 59 GLN B O 1
ATOM 1459 N N . ALA B 1 60 ? 25.156 -19.391 5.738 1 95.38 60 ALA B N 1
ATOM 1460 C CA . ALA B 1 60 ? 25.516 -19.438 7.152 1 95.38 60 ALA B CA 1
ATOM 1461 C C . ALA B 1 60 ? 26.938 -19.953 7.328 1 95.38 60 ALA B C 1
ATOM 1463 O O . ALA B 1 60 ? 27.656 -19.547 8.25 1 95.38 60 ALA B O 1
ATOM 1464 N N . TYR B 1 61 ? 27.344 -20.766 6.383 1 95.88 61 TYR B N 1
ATOM 1465 C CA . TYR B 1 61 ? 28.672 -21.375 6.461 1 95.88 61 TYR B CA 1
ATOM 1466 C C . TYR B 1 61 ? 29.703 -20.562 5.68 1 95.88 61 TYR B C 1
ATOM 1468 O O . TYR B 1 61 ? 30.859 -20.969 5.555 1 95.88 61 TYR B O 1
ATOM 1476 N N . GLY B 1 62 ? 29.297 -19.578 5.145 1 95.31 62 GLY B N 1
ATOM 1477 C CA . GLY B 1 62 ? 30.203 -18.688 4.43 1 95.31 62 GLY B CA 1
ATOM 1478 C C . GLY B 1 62 ? 30.656 -19.25 3.096 1 95.31 62 GLY B C 1
ATOM 1479 O O . GLY B 1 62 ? 31.688 -18.844 2.572 1 95.31 62 GLY B O 1
ATOM 1480 N N . LYS B 1 63 ? 30.062 -20.219 2.604 1 94.56 63 LYS B N 1
ATOM 1481 C CA . LYS B 1 63 ? 30.375 -20.828 1.315 1 94.56 63 LYS B CA 1
ATOM 1482 C C . LYS B 1 63 ? 29.781 -20.016 0.165 1 94.56 63 LYS B C 1
ATOM 1484 O O . LYS B 1 63 ? 28.859 -20.484 -0.514 1 94.56 63 LYS B O 1
ATOM 1489 N N . ARG B 1 64 ? 30.25 -18.938 -0.161 1 95 64 ARG B N 1
ATOM 1490 C CA . ARG B 1 64 ? 29.688 -17.922 -1.043 1 95 64 ARG B CA 1
ATOM 1491 C C . ARG B 1 64 ? 29.562 -18.438 -2.469 1 95 64 ARG B C 1
ATOM 1493 O O . ARG B 1 64 ? 28.531 -18.25 -3.111 1 95 64 ARG B O 1
ATOM 1500 N N . GLU B 1 65 ? 30.688 -19.094 -2.955 1 96.56 65 GLU B N 1
ATOM 1501 C CA . GLU B 1 65 ? 30.656 -19.578 -4.332 1 96.56 65 GLU B CA 1
ATOM 1502 C C . GLU B 1 65 ? 29.578 -20.641 -4.52 1 96.56 65 GLU B C 1
ATOM 1504 O O . GLU B 1 65 ? 28.828 -20.609 -5.496 1 96.56 65 GLU B O 1
ATOM 1509 N N . ALA B 1 66 ? 29.469 -21.531 -3.605 1 96.31 66 ALA B N 1
ATOM 1510 C CA . ALA B 1 66 ? 28.453 -22.578 -3.67 1 96.31 66 ALA B CA 1
ATOM 1511 C C . ALA B 1 66 ? 27.047 -22 -3.537 1 96.31 66 ALA B C 1
ATOM 1513 O O . ALA B 1 66 ? 26.125 -22.469 -4.199 1 96.31 66 ALA B O 1
ATOM 1514 N N . GLN B 1 67 ? 26.891 -21.016 -2.713 1 97.38 67 GLN B N 1
ATOM 1515 C CA . GLN B 1 67 ? 25.609 -20.312 -2.562 1 97.38 67 GLN B CA 1
ATOM 1516 C C . GLN B 1 67 ? 25.172 -19.672 -3.877 1 97.38 67 GLN B C 1
ATOM 1518 O O . GLN B 1 67 ? 24.016 -19.797 -4.277 1 97.38 67 GLN B O 1
ATOM 1523 N N . GLN B 1 68 ? 26.094 -19.031 -4.48 1 97.12 68 GLN B N 1
ATOM 1524 C CA . GLN B 1 68 ? 25.797 -18.359 -5.746 1 97.12 68 GLN B CA 1
ATOM 1525 C C . GLN B 1 68 ? 25.375 -19.375 -6.812 1 97.12 68 GLN B C 1
ATOM 1527 O O . GLN B 1 68 ? 24.453 -19.109 -7.598 1 97.12 68 GLN B O 1
ATOM 1532 N N . GLN B 1 69 ? 26.031 -20.453 -6.766 1 96.81 69 GLN B N 1
ATOM 1533 C CA . GLN B 1 69 ? 25.672 -21.5 -7.715 1 96.81 69 GLN B CA 1
ATOM 1534 C C . GLN B 1 69 ? 24.25 -22 -7.461 1 96.81 69 GLN B C 1
ATOM 1536 O O . GLN B 1 69 ? 23.484 -22.234 -8.398 1 96.81 69 GLN B O 1
ATOM 1541 N N . MET B 1 70 ? 23.906 -22.125 -6.227 1 97.69 70 MET B N 1
ATOM 1542 C CA . MET B 1 70 ? 22.562 -22.594 -5.871 1 97.69 70 MET B CA 1
ATOM 1543 C C . MET B 1 70 ? 21.516 -21.578 -6.309 1 97.69 70 MET B C 1
ATOM 1545 O O . MET B 1 70 ? 20.453 -21.969 -6.812 1 97.69 70 MET B O 1
ATOM 1549 N N . GLU B 1 71 ? 21.875 -20.359 -6.141 1 97.25 71 GLU B N 1
ATOM 1550 C CA . GLU B 1 71 ? 20.938 -19.312 -6.516 1 97.25 71 GLU B CA 1
ATOM 1551 C C . GLU B 1 71 ? 20.719 -19.266 -8.031 1 97.25 71 GLU B C 1
ATOM 1553 O O . GLU B 1 71 ? 19.609 -19.016 -8.5 1 97.25 71 GLU B O 1
ATOM 1558 N N . LYS B 1 72 ? 21.766 -19.5 -8.719 1 97.94 72 LYS B N 1
ATOM 1559 C CA . LYS B 1 72 ? 21.656 -19.578 -10.18 1 97.94 72 LYS B CA 1
ATOM 1560 C C . LYS B 1 72 ? 20.734 -20.703 -10.602 1 97.94 72 LYS B C 1
ATOM 1562 O O . LYS B 1 72 ? 19.922 -20.547 -11.516 1 97.94 72 LYS B O 1
ATOM 1567 N N . GLU B 1 73 ? 20.812 -21.844 -10 1 98.06 73 GLU B N 1
ATOM 1568 C CA . GLU B 1 73 ? 19.953 -22.984 -10.297 1 98.06 73 GLU B CA 1
ATOM 1569 C C . GLU B 1 73 ? 18.5 -22.672 -9.977 1 98.06 73 GLU B C 1
ATOM 1571 O O . GLU B 1 73 ? 17.594 -23.078 -10.719 1 98.06 73 GLU B O 1
ATOM 1576 N N . ILE B 1 74 ? 18.328 -22 -8.867 1 98.25 74 ILE B N 1
ATOM 1577 C CA . ILE B 1 74 ? 16.984 -21.594 -8.484 1 98.25 74 ILE B CA 1
ATOM 1578 C C . ILE B 1 74 ? 16.375 -20.719 -9.578 1 98.25 74 ILE B C 1
ATOM 1580 O O . ILE B 1 74 ? 15.219 -20.906 -9.969 1 98.25 74 ILE B O 1
ATOM 1584 N N . ASP B 1 75 ? 17.203 -19.766 -10.094 1 98.25 75 ASP B N 1
ATOM 1585 C CA . ASP B 1 75 ? 16.75 -18.859 -11.148 1 98.25 75 ASP B CA 1
ATOM 1586 C C . ASP B 1 75 ? 16.359 -19.641 -12.406 1 98.25 75 ASP B C 1
ATOM 1588 O O . ASP B 1 75 ? 15.375 -19.312 -13.062 1 98.25 75 ASP B O 1
ATOM 1592 N N . GLU B 1 76 ? 17.141 -20.562 -12.68 1 98.38 76 GLU B N 1
ATOM 1593 C CA . GLU B 1 76 ? 16.875 -21.359 -13.867 1 98.38 76 GLU B CA 1
ATOM 1594 C C . GLU B 1 76 ? 15.555 -22.109 -13.742 1 98.38 76 GLU B C 1
ATOM 1596 O O . GLU B 1 76 ? 14.781 -22.172 -14.695 1 98.38 76 GLU B O 1
ATOM 1601 N N . ILE B 1 77 ? 15.289 -22.656 -12.578 1 98.44 77 ILE B N 1
ATOM 1602 C CA . ILE B 1 77 ? 14.047 -23.391 -12.344 1 98.44 77 ILE B CA 1
ATOM 1603 C C . ILE B 1 77 ? 12.867 -22.406 -12.391 1 98.44 77 ILE B C 1
ATOM 1605 O O . ILE B 1 77 ? 11.812 -22.734 -12.938 1 98.44 77 ILE B O 1
ATOM 1609 N N . GLN B 1 78 ? 13.086 -21.219 -11.836 1 98.06 78 GLN B N 1
ATOM 1610 C CA . GLN B 1 78 ? 12.047 -20.188 -11.891 1 98.06 78 GLN B CA 1
ATOM 1611 C C . GLN B 1 78 ? 11.695 -19.844 -13.328 1 98.06 78 GLN B C 1
ATOM 1613 O O . GLN B 1 78 ? 10.523 -19.656 -13.664 1 98.06 78 GLN B O 1
ATOM 1618 N N . GLU B 1 79 ? 12.664 -19.703 -14.117 1 98.12 79 GLU B N 1
ATOM 1619 C CA . GLU B 1 79 ? 12.438 -19.406 -15.523 1 98.12 79 GLU B CA 1
ATOM 1620 C C . GLU B 1 79 ? 11.609 -20.5 -16.203 1 98.12 79 GLU B C 1
ATOM 1622 O O . GLU B 1 79 ? 10.734 -20.203 -17.016 1 98.12 79 GLU B O 1
ATOM 1627 N N . LYS B 1 80 ? 11.867 -21.703 -15.891 1 98.19 80 LYS B N 1
ATOM 1628 C CA . LYS B 1 80 ? 11.094 -22.828 -16.422 1 98.19 80 LYS B CA 1
ATOM 1629 C C . LYS B 1 80 ? 9.633 -22.734 -15.984 1 98.19 80 LYS B C 1
ATOM 1631 O O . LYS B 1 80 ? 8.727 -22.953 -16.797 1 98.19 80 LYS B O 1
ATOM 1636 N N . ILE B 1 81 ? 9.492 -22.422 -14.727 1 98.06 81 ILE B N 1
ATOM 1637 C CA . ILE B 1 81 ? 8.148 -22.266 -14.18 1 98.06 81 ILE B CA 1
ATOM 1638 C C . ILE B 1 81 ? 7.422 -21.156 -14.922 1 98.06 81 ILE B C 1
ATOM 1640 O O . ILE B 1 81 ? 6.262 -21.312 -15.312 1 98.06 81 ILE B O 1
ATOM 1644 N N . ASP B 1 82 ? 8.156 -20.047 -15.195 1 97.44 82 ASP B N 1
ATOM 1645 C CA . ASP B 1 82 ? 7.582 -18.859 -15.844 1 97.44 82 ASP B CA 1
ATOM 1646 C C . ASP B 1 82 ? 7.148 -19.172 -17.281 1 97.44 82 ASP B C 1
ATOM 1648 O O . ASP B 1 82 ? 6.312 -18.469 -17.844 1 97.44 82 ASP B O 1
ATOM 1652 N N . GLY B 1 83 ? 7.73 -20.156 -17.75 1 97.12 83 GLY B N 1
ATOM 1653 C CA . GLY B 1 83 ? 7.449 -20.531 -19.125 1 97.12 83 GLY B CA 1
ATOM 1654 C C . GLY B 1 83 ? 6.238 -21.422 -19.266 1 97.12 83 GLY B C 1
ATOM 1655 O O . GLY B 1 83 ? 5.793 -21.703 -20.375 1 97.12 83 GLY B O 1
ATOM 1656 N N . ILE B 1 84 ? 5.668 -21.812 -18.188 1 97.44 84 ILE B N 1
ATOM 1657 C CA . ILE B 1 84 ? 4.516 -22.703 -18.203 1 97.44 84 ILE B CA 1
ATOM 1658 C C . ILE B 1 84 ? 3.242 -21.891 -18.453 1 97.44 84 ILE B C 1
ATOM 1660 O O . ILE B 1 84 ? 2.992 -20.906 -17.766 1 97.44 84 ILE B O 1
ATOM 1664 N N . PRO B 1 85 ? 2.359 -22.312 -19.312 1 97.69 85 PRO B N 1
ATOM 1665 C CA . PRO B 1 85 ? 1.185 -21.531 -19.719 1 97.69 85 PRO B CA 1
ATOM 1666 C C . PRO B 1 85 ? 0.275 -21.172 -18.547 1 97.69 85 PRO B C 1
ATOM 1668 O O . PRO B 1 85 ? -0.158 -20.031 -18.422 1 97.69 85 PRO B O 1
ATOM 1671 N N . VAL B 1 86 ? 0.013 -22.109 -17.688 1 97.25 86 VAL B N 1
ATOM 1672 C CA . VAL B 1 86 ? -0.883 -21.844 -16.562 1 97.25 86 VAL B CA 1
ATOM 1673 C C . VAL B 1 86 ? -0.262 -20.797 -15.648 1 97.25 86 VAL B C 1
ATOM 1675 O O . VAL B 1 86 ? -0.977 -20 -15.031 1 97.25 86 VAL B O 1
ATOM 1678 N N . VAL B 1 87 ? 1.004 -20.828 -15.555 1 98.19 87 VAL B N 1
ATOM 1679 C CA . VAL B 1 87 ? 1.703 -19.844 -14.734 1 98.19 87 VAL B CA 1
ATOM 1680 C C . VAL B 1 87 ? 1.602 -18.469 -15.383 1 98.19 87 VAL B C 1
ATOM 1682 O O . VAL B 1 87 ? 1.391 -17.469 -14.695 1 98.19 87 VAL B O 1
ATOM 1685 N N . GLN B 1 88 ? 1.769 -18.359 -16.609 1 98 88 GLN B N 1
ATOM 1686 C CA . GLN B 1 88 ? 1.62 -17.094 -17.344 1 98 88 GLN B CA 1
ATOM 1687 C C . GLN B 1 88 ? 0.22 -16.516 -17.156 1 98 88 GLN B C 1
ATOM 1689 O O . GLN B 1 88 ? 0.066 -15.328 -16.859 1 98 88 GLN B O 1
ATOM 1694 N N . GLU B 1 89 ? -0.755 -17.375 -17.234 1 98 89 GLU B N 1
ATOM 1695 C CA . GLU B 1 89 ? -2.135 -16.953 -17.031 1 98 89 GLU B CA 1
ATOM 1696 C C . GLU B 1 89 ? -2.346 -16.469 -15.594 1 98 89 GLU B C 1
ATOM 1698 O O . GLU B 1 89 ? -3.037 -15.469 -15.367 1 98 89 GLU B O 1
ATOM 1703 N N . PHE B 1 90 ? -1.768 -17.172 -14.711 1 97.88 90 PHE B N 1
ATOM 1704 C CA . PHE B 1 90 ? -1.879 -16.812 -13.305 1 97.88 90 PHE B CA 1
ATOM 1705 C C . PHE B 1 90 ? -1.24 -15.453 -13.039 1 97.88 90 PHE B C 1
ATOM 1707 O O . PHE B 1 90 ? -1.833 -14.602 -12.375 1 97.88 90 PHE B O 1
ATOM 1714 N N . LYS B 1 91 ? -0.111 -15.227 -13.578 1 97.44 91 LYS B N 1
ATOM 1715 C CA . LYS B 1 91 ? 0.579 -13.953 -13.398 1 97.44 91 LYS B CA 1
ATOM 1716 C C . LYS B 1 91 ? -0.242 -12.797 -13.961 1 97.44 91 LYS B C 1
ATOM 1718 O O . LYS B 1 91 ? -0.34 -11.734 -13.336 1 97.44 91 LYS B O 1
ATOM 1723 N N . GLU B 1 92 ? -0.795 -12.953 -15.086 1 97.69 92 GLU B N 1
ATOM 1724 C CA . GLU B 1 92 ? -1.669 -11.945 -15.672 1 97.69 92 GLU B CA 1
ATOM 1725 C C . GLU B 1 92 ? -2.873 -11.672 -14.773 1 97.69 92 GLU B C 1
ATOM 1727 O O . GLU B 1 92 ? -3.25 -10.516 -14.57 1 97.69 92 GLU B O 1
ATOM 1732 N N . SER B 1 93 ? -3.395 -12.789 -14.273 1 97.19 93 SER B N 1
ATOM 1733 C CA . SER B 1 93 ? -4.531 -12.641 -13.375 1 97.19 93 SER B CA 1
ATOM 1734 C C . SER B 1 93 ? -4.133 -11.938 -12.078 1 97.19 93 SER B C 1
ATOM 1736 O O . SER B 1 93 ? -4.914 -11.164 -11.523 1 97.19 93 SER B O 1
ATOM 1738 N N . GLN B 1 94 ? -2.945 -12.188 -11.656 1 95.31 94 GLN B N 1
ATOM 1739 C CA . GLN B 1 94 ? -2.412 -11.508 -10.477 1 95.31 94 GLN B CA 1
ATOM 1740 C C . GLN B 1 94 ? -2.346 -10 -10.688 1 95.31 94 GLN B C 1
ATOM 1742 O O . GLN B 1 94 ? -2.707 -9.227 -9.797 1 95.31 94 GLN B O 1
ATOM 1747 N N . VAL B 1 95 ? -1.888 -9.641 -11.797 1 97 95 VAL B N 1
ATOM 1748 C CA . VAL B 1 95 ? -1.771 -8.219 -12.125 1 97 95 VAL B CA 1
ATOM 1749 C C . VAL B 1 95 ? -3.146 -7.562 -12.07 1 97 95 VAL B C 1
ATOM 1751 O O . VAL B 1 95 ? -3.309 -6.492 -11.469 1 97 95 VAL B O 1
ATOM 1754 N N . VAL B 1 96 ? -4.109 -8.148 -12.641 1 96.12 96 VAL B N 1
ATOM 1755 C CA . VAL B 1 96 ? -5.473 -7.629 -12.68 1 96.12 96 VAL B CA 1
ATOM 1756 C C . VAL B 1 96 ? -6.02 -7.52 -11.258 1 96.12 96 VAL B C 1
ATOM 1758 O O . VAL B 1 96 ? -6.574 -6.484 -10.875 1 96.12 96 VAL B O 1
ATOM 1761 N N . THR B 1 97 ? -5.824 -8.586 -10.469 1 95.56 97 THR B N 1
ATOM 1762 C CA . THR B 1 97 ? -6.305 -8.609 -9.094 1 95.56 97 THR B CA 1
ATOM 1763 C C . THR B 1 97 ? -5.641 -7.508 -8.273 1 95.56 97 THR B C 1
ATOM 1765 O O . THR B 1 97 ? -6.309 -6.793 -7.523 1 95.56 97 THR B O 1
ATOM 1768 N N . ASN B 1 98 ? -4.34 -7.379 -8.477 1 94.31 98 ASN B N 1
ATOM 1769 C CA . ASN B 1 98 ? -3.609 -6.34 -7.758 1 94.31 98 ASN B CA 1
ATOM 1770 C C . ASN B 1 98 ? -4.121 -4.949 -8.117 1 94.31 98 ASN B C 1
ATOM 1772 O O . ASN B 1 98 ? -4.207 -4.074 -7.254 1 94.31 98 ASN B O 1
ATOM 1776 N N . HIS B 1 99 ? -4.418 -4.719 -9.336 1 95.06 99 HIS B N 1
ATOM 1777 C CA . HIS B 1 99 ? -4.957 -3.434 -9.766 1 95.06 99 HIS B CA 1
ATOM 1778 C C . HIS B 1 99 ? -6.293 -3.143 -9.094 1 95.06 99 HIS B C 1
ATOM 1780 O O . HIS B 1 99 ? -6.551 -2.01 -8.68 1 95.06 99 HIS B O 1
ATOM 1786 N N . ILE B 1 100 ? -7.105 -4.191 -9.016 1 94.69 100 ILE B N 1
ATOM 1787 C CA . ILE B 1 100 ? -8.406 -4.039 -8.367 1 94.69 100 ILE B CA 1
ATOM 1788 C C . ILE B 1 100 ? -8.203 -3.67 -6.895 1 94.69 100 ILE B C 1
ATOM 1790 O O . ILE B 1 100 ? -8.812 -2.723 -6.395 1 94.69 100 ILE B O 1
ATOM 1794 N N . LEU B 1 101 ? -7.344 -4.41 -6.219 1 94.69 101 LEU B N 1
ATOM 1795 C CA . LEU B 1 101 ? -7.062 -4.172 -4.809 1 94.69 101 LEU B CA 1
ATOM 1796 C C . LEU B 1 101 ? -6.512 -2.766 -4.59 1 94.69 101 LEU B C 1
ATOM 1798 O O . LEU B 1 101 ? -6.918 -2.072 -3.656 1 94.69 101 LEU B O 1
ATOM 1802 N N . GLN B 1 102 ? -5.57 -2.334 -5.395 1 94.88 102 GLN B N 1
ATOM 1803 C CA . GLN B 1 102 ? -4.984 -1.001 -5.297 1 94.88 102 GLN B CA 1
ATOM 1804 C C . GLN B 1 102 ? -6.043 0.081 -5.48 1 94.88 102 GLN B C 1
ATOM 1806 O O . GLN B 1 102 ? -6.062 1.067 -4.742 1 94.88 102 GLN B O 1
ATOM 1811 N N . SER B 1 103 ? -6.91 -0.108 -6.469 1 93.75 103 SER B N 1
ATOM 1812 C CA . SER B 1 103 ? -7.965 0.864 -6.73 1 93.75 103 SER B CA 1
ATOM 1813 C C . SER B 1 103 ? -8.891 1.021 -5.527 1 93.75 103 SER B C 1
ATOM 1815 O O . SER B 1 103 ? -9.242 2.141 -5.152 1 93.75 103 SER B O 1
ATOM 1817 N N . ILE B 1 104 ? -9.195 -0.079 -5.008 1 94 104 ILE B N 1
ATOM 1818 C CA . ILE B 1 104 ? -10.07 -0.068 -3.84 1 94 104 ILE B CA 1
ATOM 1819 C C . ILE B 1 104 ? -9.367 0.625 -2.676 1 94 104 ILE B C 1
ATOM 1821 O O . ILE B 1 104 ? -9.953 1.481 -2.01 1 94 104 ILE B O 1
ATOM 1825 N N . THR B 1 105 ? -8.188 0.28 -2.453 1 93.81 105 THR B N 1
ATOM 1826 C CA . THR B 1 105 ? -7.395 0.861 -1.375 1 93.81 105 THR B CA 1
ATOM 1827 C C . THR B 1 105 ? -7.246 2.367 -1.565 1 93.81 105 THR B C 1
ATOM 1829 O O . THR B 1 105 ? -7.387 3.137 -0.612 1 93.81 105 THR B O 1
ATOM 1832 N N . GLN B 1 106 ? -6.945 2.764 -2.738 1 92.94 106 GLN B N 1
ATOM 1833 C CA . GLN B 1 106 ? -6.809 4.184 -3.039 1 92.94 106 GLN B CA 1
ATOM 1834 C C . GLN B 1 106 ? -8.117 4.93 -2.777 1 92.94 106 GLN B C 1
ATOM 1836 O O . GLN B 1 106 ? -8.102 6.051 -2.266 1 92.94 106 GLN B O 1
ATOM 1841 N N . ASN B 1 107 ? -9.188 4.336 -3.195 1 92.56 107 ASN B N 1
ATOM 1842 C CA . ASN B 1 107 ? -10.492 4.945 -2.953 1 92.56 107 ASN B CA 1
ATOM 1843 C C . ASN B 1 107 ? -10.758 5.125 -1.462 1 92.56 107 ASN B C 1
ATOM 1845 O O . ASN B 1 107 ? -11.234 6.18 -1.032 1 92.56 107 ASN B O 1
ATOM 1849 N N . ILE B 1 108 ? -10.414 4.145 -0.7 1 94.25 108 ILE B N 1
ATOM 1850 C CA . ILE B 1 108 ? -10.578 4.215 0.747 1 94.25 108 ILE B CA 1
ATOM 1851 C C . ILE B 1 108 ? -9.711 5.336 1.315 1 94.25 108 ILE B C 1
ATOM 1853 O O . ILE B 1 108 ? -10.195 6.164 2.092 1 94.25 108 ILE B O 1
ATOM 1857 N N . GLN B 1 109 ? -8.484 5.352 0.931 1 93.12 109 GLN B N 1
ATOM 1858 C CA . GLN B 1 109 ? -7.562 6.375 1.407 1 93.12 109 GLN B CA 1
ATOM 1859 C C . GLN B 1 109 ? -8.07 7.773 1.062 1 93.12 109 GLN B C 1
ATOM 1861 O O . GLN B 1 109 ? -8.047 8.672 1.904 1 93.12 109 GLN B O 1
ATOM 1866 N N . HIS B 1 110 ? -8.555 7.973 -0.156 1 92.38 110 HIS B N 1
ATOM 1867 C CA . HIS B 1 110 ? -9.078 9.258 -0.608 1 92.38 110 HIS B CA 1
ATOM 1868 C C . HIS B 1 110 ? -10.266 9.695 0.235 1 92.38 110 HIS B C 1
ATOM 1870 O O . HIS B 1 110 ? -10.359 10.859 0.64 1 92.38 110 HIS B O 1
ATOM 1876 N N . THR B 1 111 ? -11.055 8.781 0.438 1 91.06 111 THR B N 1
ATOM 1877 C CA . THR B 1 111 ? -12.266 9.086 1.195 1 91.06 111 THR B CA 1
ATOM 1878 C C . THR B 1 111 ? -11.922 9.445 2.641 1 91.06 111 THR B C 1
ATOM 1880 O O . THR B 1 111 ? -12.461 10.406 3.193 1 91.06 111 THR B O 1
ATOM 1883 N N . VAL B 1 112 ? -11 8.703 3.268 1 93.25 112 VAL B N 1
ATOM 1884 C CA . VAL B 1 112 ? -10.633 8.922 4.664 1 93.25 112 VAL B CA 1
ATOM 1885 C C . VAL B 1 112 ? -9.906 10.258 4.805 1 93.25 112 VAL B C 1
ATOM 1887 O O . VAL B 1 112 ? -10.195 11.031 5.727 1 93.25 112 VAL B O 1
ATOM 1890 N N . PHE B 1 113 ? -8.953 10.469 3.912 1 90.06 113 PHE B N 1
ATOM 1891 C CA . PHE B 1 113 ? -8.148 11.688 4.012 1 90.06 113 PHE B CA 1
ATOM 1892 C C . PHE B 1 113 ? -8.859 12.859 3.357 1 90.06 113 PHE B C 1
ATOM 1894 O O . PHE B 1 113 ? -8.383 14 3.424 1 90.06 113 PHE B O 1
ATOM 1901 N N . LYS B 1 114 ? -10.039 12.719 2.961 1 79.5 114 LYS B N 1
ATOM 1902 C CA . LYS B 1 114 ? -10.836 13.75 2.299 1 79.5 114 LYS B CA 1
ATOM 1903 C C . LYS B 1 114 ? -9.984 14.555 1.322 1 79.5 114 LYS B C 1
ATOM 1905 O O . LYS B 1 114 ? -10.055 15.789 1.291 1 79.5 114 LYS B O 1
ATOM 1910 N N . ASP B 1 115 ? -8.906 13.914 0.797 1 66.12 115 ASP B N 1
ATOM 1911 C CA . ASP B 1 115 ? -8 14.602 -0.112 1 66.12 115 ASP B CA 1
ATOM 1912 C C . ASP B 1 115 ? -8.766 15.227 -1.278 1 66.12 115 ASP B C 1
ATOM 1914 O O . ASP B 1 115 ? -9.547 14.555 -1.948 1 66.12 115 ASP B O 1
ATOM 1918 N N . ASP B 1 116 ? -9.375 16.281 -1.126 1 53.69 116 ASP B N 1
ATOM 1919 C CA . ASP B 1 116 ? -9.945 16.969 -2.277 1 53.69 116 ASP B CA 1
ATOM 1920 C C . ASP B 1 116 ? -8.961 17 -3.445 1 53.69 116 ASP B C 1
ATOM 1922 O O . ASP B 1 116 ? -7.754 17.125 -3.24 1 53.69 116 ASP B O 1
ATOM 1926 N N . GLU B 1 117 ? -9.078 16.172 -4.383 1 48.41 117 GLU B N 1
ATOM 1927 C CA . GLU B 1 117 ? -8.336 16.172 -5.641 1 48.41 117 GLU B CA 1
ATOM 1928 C C . GLU B 1 117 ? -7.883 17.578 -6.012 1 48.41 117 GLU B C 1
ATOM 1930 O O . GLU B 1 117 ? -8.656 18.359 -6.574 1 48.41 117 GLU B O 1
ATOM 1935 N N . ALA B 1 118 ? -7.312 18.25 -5.254 1 40.88 118 ALA B N 1
ATOM 1936 C CA . ALA B 1 118 ? -6.809 19.516 -5.805 1 40.88 118 ALA B CA 1
ATOM 1937 C C . ALA B 1 118 ? -6.102 19.281 -7.137 1 40.88 118 ALA B C 1
ATOM 1939 O O . ALA B 1 118 ? -6.395 19.953 -8.125 1 40.88 118 ALA B O 1
ATOM 1940 N N . ASP B 1 119 ? -4.582 18.922 -7.148 1 37.91 119 ASP B N 1
ATOM 1941 C CA . ASP B 1 119 ? -3.631 19.234 -8.211 1 37.91 119 ASP B CA 1
ATOM 1942 C C . ASP B 1 119 ? -3.748 18.219 -9.359 1 37.91 119 ASP B C 1
ATOM 1944 O O . ASP B 1 119 ? -3.062 17.203 -9.367 1 37.91 119 ASP B O 1
ATOM 1948 N N . LYS B 1 120 ? -4.758 17.453 -9.664 1 33.44 120 LYS B N 1
ATOM 1949 C CA . LYS B 1 120 ? -4.523 17.25 -11.094 1 33.44 120 LYS B CA 1
ATOM 1950 C C . LYS B 1 120 ? -4.355 18.578 -11.82 1 33.44 120 LYS B C 1
ATOM 1952 O O . LYS B 1 120 ? -5.039 19.547 -11.5 1 33.44 120 LYS B O 1
#

Radius of gyration: 24.81 Å; Cα contacts (8 Å, |Δi|>4): 194; chains: 2; bounding box: 56×63×38 Å

pLDDT: mean 92.14, std 12.57, range [31.98, 98.44]